Protein AF-A0A855NGD6-F1 (afdb_monomer)

Structure (mmCIF, N/CA/C/O backbone):
data_AF-A0A855NGD6-F1
#
_entry.id   AF-A0A855NGD6-F1
#
loop_
_atom_site.group_PDB
_atom_site.id
_atom_site.type_symbol
_atom_site.label_atom_id
_atom_site.label_alt_id
_atom_site.label_comp_id
_atom_site.label_asym_id
_atom_site.label_entity_id
_atom_site.label_seq_id
_atom_site.pdbx_PDB_ins_code
_atom_site.Cartn_x
_atom_site.Cartn_y
_atom_site.Cartn_z
_atom_site.occupancy
_atom_site.B_iso_or_equiv
_atom_site.auth_seq_id
_atom_site.auth_comp_id
_atom_site.auth_asym_id
_atom_site.auth_atom_id
_atom_site.pdbx_PDB_model_num
ATOM 1 N N . MET A 1 1 ? 1.594 -0.378 -28.574 1.00 65.31 1 MET A N 1
ATOM 2 C CA . MET A 1 1 ? 1.831 1.051 -28.258 1.00 65.31 1 MET A CA 1
ATOM 3 C C . MET A 1 1 ? 3.035 1.125 -27.331 1.00 65.31 1 MET A C 1
ATOM 5 O O . MET A 1 1 ? 3.151 0.259 -26.475 1.00 65.31 1 MET A O 1
ATOM 9 N N . LYS A 1 2 ? 3.971 2.061 -27.532 1.00 70.50 2 LYS A N 1
ATOM 10 C CA . LYS A 1 2 ? 5.104 2.229 -26.606 1.00 70.50 2 LYS A CA 1
ATOM 11 C C . LYS A 1 2 ? 4.585 2.956 -25.366 1.00 70.50 2 LYS A C 1
ATOM 13 O O . LYS A 1 2 ? 4.046 4.047 -25.517 1.00 70.50 2 LYS A O 1
ATOM 18 N N . ILE A 1 3 ? 4.715 2.349 -24.191 1.00 81.19 3 ILE A N 1
ATOM 19 C CA . ILE A 1 3 ? 4.260 2.925 -22.924 1.00 81.19 3 ILE A CA 1
ATOM 20 C C . ILE A 1 3 ? 5.496 3.180 -22.062 1.00 81.19 3 ILE A C 1
ATOM 22 O O . ILE A 1 3 ? 6.385 2.335 -21.951 1.00 81.19 3 ILE A O 1
ATOM 26 N N . SER A 1 4 ? 5.579 4.366 -21.468 1.00 86.38 4 SER A N 1
ATOM 27 C CA . SER A 1 4 ? 6.628 4.654 -20.495 1.00 86.38 4 SER A CA 1
ATOM 28 C C . SER A 1 4 ? 6.219 4.102 -19.135 1.00 86.38 4 SER A C 1
ATOM 30 O O . SER A 1 4 ? 5.186 4.489 -18.589 1.00 86.38 4 SER A O 1
ATOM 32 N N . LEU A 1 5 ? 7.049 3.225 -18.576 1.00 89.75 5 LEU A N 1
ATOM 33 C CA . LEU A 1 5 ? 6.905 2.767 -17.202 1.00 89.75 5 LEU A CA 1
ATOM 34 C C . LEU A 1 5 ? 7.713 3.673 -16.273 1.00 89.75 5 LEU A C 1
ATOM 36 O O . LEU A 1 5 ? 8.898 3.938 -16.503 1.00 89.75 5 LEU A O 1
ATOM 40 N N . PHE A 1 6 ? 7.086 4.104 -15.187 1.00 90.00 6 PHE A N 1
ATOM 41 C CA . PHE A 1 6 ? 7.672 4.983 -14.188 1.00 90.00 6 PHE A CA 1
ATOM 42 C C . PHE A 1 6 ? 7.734 4.316 -12.820 1.00 90.00 6 PHE A C 1
ATOM 44 O O . PHE A 1 6 ? 6.995 3.381 -12.520 1.00 90.00 6 PHE A O 1
ATOM 51 N N . GLY A 1 7 ? 8.628 4.828 -11.981 1.00 90.56 7 GLY A N 1
ATOM 52 C CA . GLY A 1 7 ? 8.787 4.421 -10.595 1.00 90.56 7 GLY A CA 1
ATOM 53 C C . GLY A 1 7 ? 8.715 5.614 -9.655 1.00 90.56 7 GLY A C 1
ATOM 54 O O . GLY A 1 7 ? 9.157 6.710 -10.007 1.00 90.56 7 GLY A O 1
ATOM 55 N N . LYS A 1 8 ? 8.190 5.391 -8.453 1.00 89.12 8 LYS A N 1
ATOM 56 C CA . LYS A 1 8 ? 8.300 6.306 -7.314 1.00 89.12 8 LYS A CA 1
ATOM 57 C C . LYS A 1 8 ? 9.205 5.674 -6.262 1.00 89.12 8 LYS A C 1
ATOM 59 O O . LYS A 1 8 ? 9.002 4.522 -5.875 1.00 89.12 8 LYS A O 1
ATOM 64 N N . THR A 1 9 ? 10.171 6.448 -5.787 1.00 86.31 9 THR A N 1
ATOM 65 C CA . THR A 1 9 ? 10.879 6.193 -4.528 1.00 86.31 9 THR A CA 1
ATOM 66 C C . THR A 1 9 ? 10.391 7.197 -3.477 1.00 86.31 9 THR A C 1
ATOM 68 O O . THR A 1 9 ? 9.628 8.116 -3.790 1.00 86.31 9 THR A O 1
ATOM 71 N N . LYS A 1 10 ? 10.896 7.096 -2.245 1.00 79.12 10 LYS A N 1
ATOM 72 C CA . LYS A 1 10 ? 10.636 8.074 -1.181 1.00 79.12 10 LYS A CA 1
ATOM 73 C C . LYS A 1 10 ? 10.859 9.539 -1.597 1.00 79.12 10 LYS A C 1
ATOM 75 O O . LYS A 1 10 ? 10.159 10.419 -1.105 1.00 79.12 10 LYS A O 1
ATOM 80 N N . ASN A 1 11 ? 11.843 9.808 -2.462 1.00 75.94 11 ASN A N 1
ATOM 81 C CA . ASN A 1 11 ? 12.334 11.170 -2.712 1.00 75.94 11 ASN A CA 1
ATOM 82 C C . ASN A 1 11 ? 12.106 11.677 -4.142 1.00 75.94 11 ASN A C 1
ATOM 84 O O . ASN A 1 11 ? 12.237 12.876 -4.380 1.00 75.94 11 ASN A O 1
ATOM 88 N N . ASN A 1 12 ? 11.842 10.796 -5.107 1.00 82.88 12 ASN A N 1
ATOM 89 C CA . ASN A 1 12 ? 11.800 11.165 -6.520 1.00 82.88 12 ASN A CA 1
ATOM 90 C C . ASN A 1 12 ? 10.967 10.192 -7.361 1.00 82.88 12 ASN A C 1
ATOM 92 O O . ASN A 1 12 ? 10.659 9.067 -6.963 1.00 82.88 12 ASN A O 1
ATOM 96 N N . PHE A 1 13 ? 10.651 10.654 -8.567 1.00 87.00 13 PHE A N 1
ATOM 97 C CA . PHE A 1 13 ? 10.037 9.869 -9.626 1.00 87.00 13 PHE A CA 1
ATOM 98 C C . PHE A 1 13 ? 11.053 9.637 -10.736 1.00 87.00 13 PHE A C 1
ATOM 100 O O . PHE A 1 13 ? 11.716 10.575 -11.175 1.00 87.00 13 PHE A O 1
ATOM 107 N N . VAL A 1 14 ? 11.142 8.403 -11.218 1.00 88.62 14 VAL A N 1
ATOM 108 C CA . VAL A 1 14 ? 12.121 7.984 -12.227 1.00 88.62 14 VAL A CA 1
ATOM 109 C C . VAL A 1 14 ? 11.430 7.317 -13.403 1.00 88.62 14 VAL A C 1
ATOM 111 O O . VAL A 1 14 ? 10.353 6.731 -13.260 1.00 88.62 14 VAL A O 1
ATOM 114 N N . LYS A 1 15 ? 12.045 7.405 -14.581 1.00 89.75 15 LYS A N 1
ATOM 115 C CA . LYS A 1 15 ? 11.634 6.617 -15.745 1.00 89.75 15 LYS A CA 1
ATOM 116 C C . LYS A 1 15 ? 12.373 5.278 -15.720 1.00 89.75 15 LYS A C 1
ATOM 118 O O . LYS A 1 15 ? 13.598 5.259 -15.619 1.00 89.75 15 LYS A O 1
ATOM 123 N N . ILE A 1 16 ? 11.627 4.175 -15.777 1.00 89.75 16 ILE A N 1
ATOM 124 C CA . ILE A 1 16 ? 12.173 2.815 -15.672 1.00 89.75 16 ILE A CA 1
ATOM 125 C C . ILE A 1 16 ? 12.512 2.274 -17.054 1.00 89.75 16 ILE A C 1
ATOM 127 O O . ILE A 1 16 ? 13.657 1.922 -17.319 1.00 89.75 16 ILE A O 1
ATOM 131 N N . LEU A 1 17 ? 11.508 2.195 -17.925 1.00 88.69 17 LEU A N 1
ATOM 132 C CA . LEU A 1 17 ? 11.636 1.637 -19.265 1.00 88.69 17 LEU A CA 1
ATOM 133 C C . LEU A 1 17 ? 10.567 2.205 -20.193 1.00 88.69 17 LEU A C 1
ATOM 135 O O . LEU A 1 17 ? 9.674 2.942 -19.775 1.00 88.69 17 LEU A O 1
ATOM 139 N N . ASP A 1 18 ? 10.708 1.875 -21.467 1.00 85.56 18 ASP A N 1
ATOM 140 C CA . ASP A 1 18 ? 10.010 2.512 -22.570 1.00 85.56 18 ASP A CA 1
ATOM 141 C C . ASP A 1 18 ? 9.640 1.433 -23.596 1.00 85.56 18 ASP A C 1
ATOM 143 O O . ASP A 1 18 ? 10.265 1.312 -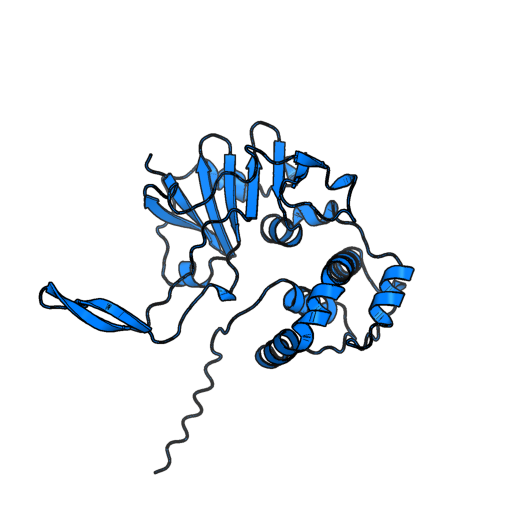24.649 1.00 85.56 18 A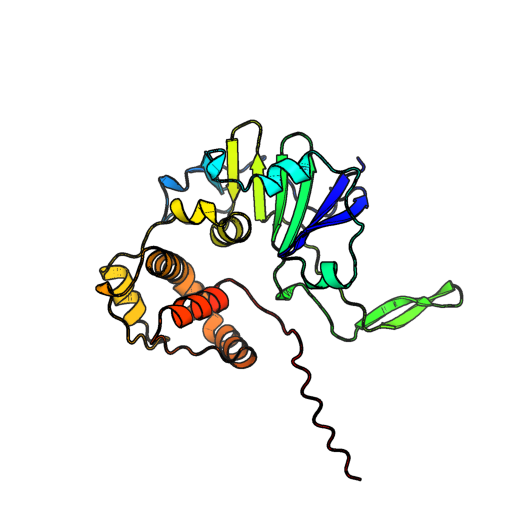SP A O 1
ATOM 147 N N . GLU A 1 19 ? 8.660 0.596 -23.266 1.00 82.56 19 GLU A N 1
ATOM 148 C CA . GLU A 1 19 ? 8.308 -0.600 -24.041 1.00 82.56 19 GLU A CA 1
ATOM 149 C C . GLU A 1 19 ? 6.801 -0.862 -23.994 1.00 82.56 19 GLU A C 1
ATOM 151 O O . GLU A 1 19 ? 6.053 -0.202 -23.273 1.00 82.56 19 GLU A O 1
ATOM 156 N N . ASN A 1 20 ? 6.321 -1.804 -24.802 1.00 82.12 20 ASN A N 1
ATOM 157 C CA . ASN A 1 20 ? 4.946 -2.252 -24.653 1.00 82.12 20 ASN A CA 1
ATOM 158 C C . ASN A 1 20 ? 4.853 -3.224 -23.468 1.00 82.12 20 ASN A C 1
ATOM 160 O O . ASN A 1 20 ? 5.343 -4.345 -23.555 1.00 82.12 20 ASN A O 1
ATOM 164 N N . ILE A 1 21 ? 4.219 -2.794 -22.377 1.00 82.38 21 ILE A N 1
ATOM 165 C CA . ILE A 1 21 ? 4.028 -3.609 -21.167 1.00 82.38 21 ILE A CA 1
ATOM 166 C C . ILE A 1 21 ? 2.628 -4.225 -21.062 1.00 82.38 21 ILE A C 1
ATOM 168 O O . ILE A 1 21 ? 2.358 -4.927 -20.090 1.00 82.38 21 ILE A O 1
ATOM 172 N N . SER A 1 22 ? 1.743 -3.993 -22.039 1.00 76.62 22 SER A N 1
ATOM 173 C CA . SER A 1 22 ? 0.342 -4.440 -21.975 1.00 76.62 22 SER A CA 1
ATOM 174 C C . SER A 1 22 ? 0.196 -5.960 -21.868 1.00 76.62 22 SER A C 1
ATOM 176 O O . SER A 1 22 ? -0.770 -6.449 -21.301 1.00 76.62 22 SER A O 1
ATOM 178 N N . GLU A 1 23 ? 1.161 -6.720 -22.394 1.00 80.00 23 GLU A N 1
ATOM 179 C CA . GLU A 1 23 ? 1.176 -8.189 -22.314 1.00 80.00 23 GLU A CA 1
ATOM 180 C C . GLU A 1 23 ? 1.600 -8.712 -20.933 1.00 80.00 23 GLU A C 1
ATOM 182 O O . GLU A 1 23 ? 1.337 -9.865 -20.595 1.00 80.00 23 GLU A O 1
ATOM 187 N N . PHE A 1 24 ? 2.249 -7.872 -20.123 1.00 82.44 24 PHE A N 1
ATOM 188 C CA . PHE A 1 24 ? 2.825 -8.257 -18.835 1.00 82.44 24 PHE A CA 1
ATOM 189 C C . PHE A 1 24 ? 2.105 -7.627 -17.640 1.00 82.44 24 PHE A C 1
ATOM 191 O O . PHE A 1 24 ? 2.423 -7.976 -16.503 1.00 82.44 24 PHE A O 1
ATOM 198 N N . TRP A 1 25 ? 1.161 -6.713 -17.880 1.00 87.62 25 TRP A N 1
ATOM 199 C CA . TRP A 1 25 ? 0.447 -5.981 -16.841 1.00 87.62 25 TRP A CA 1
ATOM 200 C C . TRP A 1 25 ? -1.062 -5.936 -17.109 1.00 87.62 25 TRP A C 1
ATOM 202 O O . TRP A 1 25 ? -1.536 -5.274 -18.028 1.00 87.62 25 TRP A O 1
ATOM 212 N N . ASN A 1 26 ? -1.825 -6.586 -16.232 1.00 81.62 26 ASN A N 1
ATOM 213 C CA . ASN A 1 26 ? -3.272 -6.699 -16.304 1.00 81.62 26 ASN A CA 1
ATOM 214 C C . ASN A 1 26 ? -3.961 -5.360 -16.000 1.00 81.62 26 ASN A C 1
ATOM 216 O O . ASN A 1 26 ? -3.898 -4.861 -14.873 1.00 81.62 26 ASN A O 1
ATOM 220 N N . GLN A 1 27 ? -4.652 -4.819 -17.001 1.00 77.06 27 GLN A N 1
ATOM 221 C CA . GLN A 1 27 ? -5.428 -3.574 -16.941 1.00 77.06 27 GLN A CA 1
ATOM 222 C C . GLN A 1 27 ? -6.890 -3.791 -16.523 1.00 77.06 27 GLN A C 1
ATOM 224 O O . GLN A 1 27 ? -7.583 -2.839 -16.174 1.00 77.06 27 GLN A O 1
ATOM 229 N N . ASN A 1 28 ? -7.359 -5.040 -16.504 1.00 67.56 28 ASN A N 1
ATOM 230 C CA . ASN A 1 28 ? -8.783 -5.373 -16.561 1.00 67.56 28 ASN A CA 1
ATOM 231 C C . ASN A 1 28 ? -9.492 -5.373 -15.201 1.00 67.56 28 ASN A C 1
ATOM 233 O O . ASN A 1 28 ? -10.527 -6.017 -15.063 1.00 67.56 28 ASN A O 1
ATOM 237 N N . ILE A 1 29 ? -8.969 -4.673 -14.190 1.00 64.31 29 ILE A N 1
ATOM 238 C CA . ILE A 1 29 ? -9.643 -4.616 -12.881 1.00 64.31 29 ILE A CA 1
ATOM 239 C C . ILE A 1 29 ? -11.002 -3.917 -12.990 1.00 64.31 29 ILE A C 1
ATOM 241 O O . ILE A 1 29 ? -11.910 -4.258 -12.249 1.00 64.31 29 ILE A O 1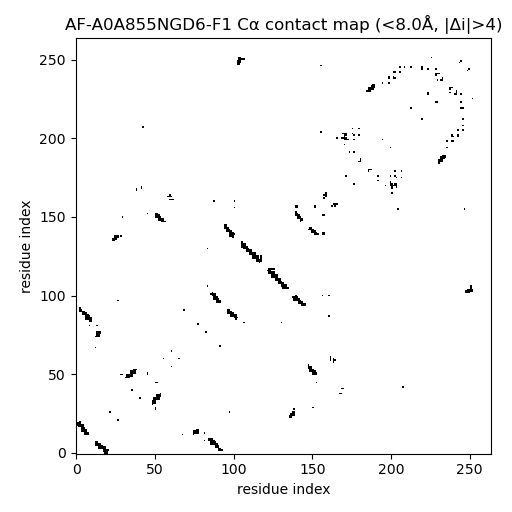
ATOM 245 N N . ILE A 1 30 ? -11.165 -2.969 -13.920 1.00 64.00 30 ILE A N 1
ATOM 246 C CA . ILE A 1 30 ? -12.389 -2.156 -14.020 1.00 64.00 30 ILE A CA 1
ATOM 247 C C . ILE A 1 30 ? -13.342 -2.657 -15.102 1.00 64.00 30 ILE A C 1
ATOM 249 O O . ILE A 1 30 ? -14.549 -2.540 -14.939 1.00 64.00 30 ILE A O 1
ATOM 253 N N . GLU A 1 31 ? -12.844 -3.236 -16.199 1.00 64.12 31 GLU A N 1
ATOM 254 C CA . GLU A 1 31 ? -13.666 -3.440 -17.405 1.00 64.12 31 GLU A CA 1
ATOM 255 C C . GLU A 1 31 ? -14.869 -4.382 -17.209 1.00 64.12 31 GLU A C 1
ATOM 257 O O . GLU A 1 31 ? -15.755 -4.423 -18.064 1.00 64.12 31 GLU A O 1
ATOM 262 N N . LYS A 1 32 ? -14.923 -5.136 -16.101 1.00 62.09 32 LYS A N 1
ATOM 263 C CA . LYS A 1 32 ? -16.029 -6.053 -15.773 1.00 62.09 32 LYS A CA 1
ATOM 264 C C . LYS A 1 32 ? -16.414 -6.097 -14.293 1.00 62.09 32 LYS A C 1
ATOM 266 O O . LYS A 1 32 ? -17.285 -6.888 -13.941 1.00 62.09 32 LYS A O 1
ATOM 271 N N . ALA A 1 33 ? -15.787 -5.288 -13.441 1.00 80.31 33 ALA A N 1
ATOM 272 C CA . ALA A 1 33 ? -16.029 -5.358 -12.006 1.00 80.31 33 ALA A CA 1
ATOM 273 C C . ALA A 1 33 ? -17.214 -4.482 -11.589 1.00 80.31 33 ALA A C 1
ATOM 275 O O . ALA A 1 33 ? -17.400 -3.368 -12.082 1.00 80.31 33 ALA A O 1
ATOM 276 N N . LYS A 1 34 ? -18.005 -4.972 -10.639 1.00 89.56 34 LYS A N 1
ATOM 277 C CA . LYS A 1 34 ? -19.040 -4.189 -9.967 1.00 89.56 34 LYS A CA 1
ATOM 278 C C . LYS A 1 34 ? -18.382 -3.236 -8.966 1.00 89.56 34 LYS A C 1
ATOM 280 O O . LYS A 1 34 ? -17.628 -3.654 -8.089 1.00 89.56 34 LYS A O 1
ATOM 285 N N . GLU A 1 35 ? -18.696 -1.950 -9.095 1.00 94.12 35 GLU A N 1
ATOM 286 C CA . GLU A 1 35 ? -18.208 -0.906 -8.194 1.00 94.12 35 GLU A CA 1
ATOM 287 C C . GLU A 1 35 ? -18.922 -0.960 -6.835 1.00 94.12 35 GLU A C 1
ATOM 289 O O . GLU A 1 35 ? -20.154 -0.975 -6.762 1.00 94.12 35 GLU A O 1
ATOM 294 N N . ILE A 1 36 ? -18.140 -0.937 -5.757 1.00 95.06 36 ILE A N 1
ATOM 295 C CA . ILE A 1 36 ? -18.610 -0.831 -4.375 1.00 95.06 36 ILE A CA 1
ATOM 296 C C . ILE A 1 36 ? -18.070 0.468 -3.783 1.00 95.06 36 ILE A C 1
ATOM 298 O O . ILE A 1 36 ? -16.859 0.622 -3.621 1.00 95.06 36 ILE A O 1
ATOM 302 N N . ASP A 1 37 ? -18.954 1.406 -3.436 1.00 95.12 37 ASP A N 1
ATOM 303 C CA . ASP A 1 37 ? -18.549 2.637 -2.748 1.00 95.12 37 ASP A CA 1
ATOM 304 C C . ASP A 1 37 ? -17.951 2.283 -1.384 1.00 95.12 37 ASP A C 1
ATOM 306 O O . ASP A 1 37 ? -18.655 1.845 -0.466 1.00 95.12 37 ASP A O 1
ATOM 310 N N . PHE A 1 38 ? -16.641 2.481 -1.254 1.00 94.44 38 PHE A N 1
ATOM 311 C CA . PHE A 1 38 ? -15.907 2.143 -0.044 1.00 94.44 38 PHE A CA 1
ATOM 312 C C . PHE A 1 38 ? -16.395 2.942 1.167 1.00 94.44 38 PHE A C 1
ATOM 314 O O . PHE A 1 38 ? -16.477 2.408 2.272 1.00 94.44 38 PHE A O 1
ATOM 321 N N . THR A 1 39 ? -16.761 4.209 0.964 1.00 91.38 39 THR A N 1
ATOM 322 C CA . THR A 1 39 ? -17.132 5.130 2.047 1.00 91.38 39 THR A CA 1
ATOM 323 C C . THR A 1 39 ? -18.437 4.735 2.734 1.00 91.38 39 THR A C 1
ATOM 325 O O . THR A 1 39 ? -18.626 5.038 3.911 1.00 91.38 39 THR A O 1
ATOM 328 N N . GLN A 1 40 ? -19.304 4.007 2.027 1.00 91.25 40 GLN A N 1
ATOM 329 C CA . GLN A 1 40 ? -20.558 3.465 2.555 1.00 91.25 40 GLN A CA 1
ATOM 330 C C . GLN A 1 40 ? -20.428 2.005 3.024 1.00 91.25 40 GLN A C 1
ATOM 332 O O . GLN A 1 40 ? -21.317 1.498 3.703 1.00 91.25 40 GLN A O 1
ATOM 337 N N . ASN A 1 41 ? -19.327 1.322 2.688 1.00 90.25 41 ASN A N 1
ATOM 338 C CA . ASN A 1 41 ? -19.167 -0.129 2.839 1.00 90.25 41 ASN A CA 1
ATOM 339 C C . ASN A 1 41 ? -17.842 -0.513 3.527 1.00 90.25 41 ASN A C 1
ATOM 341 O O . ASN A 1 41 ? -17.174 -1.466 3.135 1.00 90.25 41 ASN A O 1
ATOM 345 N N . LEU A 1 42 ? -17.467 0.202 4.592 1.00 83.50 42 LEU A N 1
ATOM 346 C CA . LEU A 1 42 ? -16.146 0.103 5.244 1.00 83.50 42 LEU A CA 1
ATOM 347 C C . LEU A 1 42 ? -15.783 -1.289 5.805 1.00 83.50 42 LEU A C 1
ATOM 349 O O . LEU A 1 42 ? -14.606 -1.567 6.005 1.00 83.50 42 LEU A O 1
ATOM 353 N N . ASN A 1 43 ? -16.773 -2.153 6.057 1.00 81.19 43 ASN A N 1
ATOM 354 C CA . ASN A 1 43 ? -16.584 -3.523 6.569 1.00 81.19 43 ASN A CA 1
ATOM 355 C C . ASN A 1 43 ? -16.881 -4.607 5.525 1.00 81.19 43 ASN A C 1
ATOM 357 O O . ASN A 1 43 ? -16.928 -5.797 5.851 1.00 81.19 43 ASN A O 1
ATOM 361 N N . TYR A 1 44 ? -17.159 -4.204 4.290 1.00 86.62 44 TYR A N 1
ATOM 362 C CA . TYR A 1 44 ? -17.516 -5.128 3.232 1.00 86.62 44 TYR A CA 1
ATOM 363 C C . TYR A 1 44 ? -16.290 -5.920 2.773 1.00 86.62 44 TYR A C 1
ATOM 365 O O . TYR A 1 44 ? -15.167 -5.414 2.764 1.00 86.62 44 TYR A O 1
ATOM 373 N N . LYS A 1 45 ? -16.497 -7.181 2.396 1.00 85.62 45 LYS A N 1
ATOM 374 C CA . LYS A 1 45 ? -15.469 -8.012 1.768 1.00 85.62 45 LYS A CA 1
ATOM 375 C C . LYS A 1 45 ? -15.851 -8.161 0.307 1.00 85.62 45 LYS A C 1
ATOM 377 O O . LYS A 1 45 ? -16.943 -8.638 0.036 1.00 85.62 45 LYS A O 1
ATOM 382 N N . LEU A 1 46 ? -14.969 -7.719 -0.587 1.00 86.31 46 LEU A N 1
ATOM 383 C CA . LEU A 1 46 ? -15.184 -7.844 -2.027 1.00 86.31 46 LEU A CA 1
ATOM 384 C C . LEU A 1 46 ? -15.324 -9.315 -2.423 1.00 86.31 46 LEU A C 1
ATOM 386 O O . LEU A 1 46 ? -14.535 -10.152 -1.973 1.00 86.31 46 LEU A O 1
ATOM 390 N N . GLU A 1 47 ? -16.292 -9.589 -3.288 1.00 87.50 47 GLU A N 1
ATOM 391 C CA . GLU A 1 47 ? -16.385 -10.835 -4.048 1.00 87.50 47 GLU A CA 1
ATOM 392 C C . GLU A 1 47 ? -15.451 -10.793 -5.281 1.00 87.50 47 GLU A C 1
ATOM 394 O O . GLU A 1 47 ? -14.879 -9.750 -5.601 1.00 87.50 47 GLU A O 1
ATOM 399 N N . GLU A 1 48 ? -15.276 -11.923 -5.981 1.00 80.31 48 GLU A N 1
ATOM 400 C CA . GLU A 1 48 ? -14.284 -12.074 -7.072 1.00 80.31 48 GLU A CA 1
ATOM 401 C C . GLU A 1 48 ? -14.412 -11.037 -8.208 1.00 80.31 48 GLU A C 1
ATOM 403 O O . GLU A 1 48 ? -13.400 -10.650 -8.791 1.00 80.31 48 GLU A O 1
ATOM 408 N N . ASP A 1 49 ? -15.626 -10.544 -8.474 1.00 86.00 49 ASP A N 1
ATOM 409 C CA . ASP A 1 49 ? -15.934 -9.589 -9.549 1.00 86.00 49 ASP A CA 1
ATOM 410 C C . ASP A 1 49 ? -16.251 -8.175 -9.025 1.00 86.00 49 ASP A C 1
ATOM 412 O O . ASP A 1 49 ? -16.948 -7.397 -9.681 1.00 86.00 49 ASP A O 1
ATOM 416 N N . GLU A 1 50 ? -15.793 -7.824 -7.823 1.00 90.75 50 GLU A N 1
ATOM 417 C CA . GLU A 1 50 ? -16.064 -6.523 -7.207 1.00 90.75 50 GLU A CA 1
ATOM 418 C C . GLU A 1 50 ? -14.790 -5.707 -6.984 1.00 90.75 50 GLU A C 1
ATOM 420 O O . GLU A 1 50 ? -13.703 -6.226 -6.730 1.00 90.75 50 GLU A O 1
ATOM 425 N N . VAL A 1 51 ? -14.938 -4.384 -7.042 1.00 92.75 51 VAL A N 1
ATOM 426 C CA . VAL A 1 51 ? -13.853 -3.438 -6.781 1.00 92.75 51 VAL A CA 1
ATOM 427 C C . VAL A 1 51 ? -14.349 -2.307 -5.895 1.00 92.75 51 VAL A C 1
ATOM 429 O O . VAL A 1 51 ? -15.465 -1.814 -6.064 1.00 92.75 51 VAL A O 1
ATOM 432 N N . PHE A 1 52 ? -13.519 -1.864 -4.951 1.00 94.81 52 PHE A N 1
ATOM 433 C CA . PHE A 1 52 ? -13.832 -0.656 -4.203 1.00 94.81 52 PHE A CA 1
ATOM 434 C C . PHE A 1 52 ? -13.573 0.581 -5.047 1.00 94.81 52 PHE A C 1
ATOM 436 O O . PHE A 1 52 ? -12.560 0.662 -5.743 1.00 94.81 52 PHE A O 1
ATOM 443 N N . VAL A 1 53 ? -14.458 1.565 -4.915 1.00 95.62 53 VAL A N 1
ATOM 444 C CA . VAL A 1 53 ? -14.318 2.889 -5.516 1.00 95.62 53 VAL A CA 1
ATOM 445 C C . VAL A 1 53 ? -14.434 3.975 -4.451 1.00 95.62 53 VAL A C 1
ATOM 447 O O . VAL A 1 53 ? -15.212 3.861 -3.500 1.00 95.62 53 VAL A O 1
ATOM 450 N N . ILE A 1 54 ? -13.643 5.034 -4.614 1.00 96.25 54 ILE A N 1
ATOM 451 C CA . ILE A 1 54 ? -13.820 6.313 -3.922 1.00 96.25 54 ILE A CA 1
ATOM 452 C C . ILE A 1 54 ? -13.862 7.410 -4.986 1.00 96.25 54 ILE A C 1
ATOM 454 O O . ILE A 1 54 ? -12.970 7.489 -5.834 1.00 96.25 54 ILE A O 1
ATOM 458 N N . GLU A 1 55 ? -14.876 8.270 -4.918 1.00 95.75 55 GLU A N 1
ATOM 459 C CA . GLU A 1 55 ? -14.860 9.560 -5.608 1.00 95.75 55 GLU A CA 1
ATOM 460 C C . GLU A 1 55 ? -13.956 10.514 -4.823 1.00 95.75 55 GLU A C 1
ATOM 462 O O . GLU A 1 55 ? -14.245 10.877 -3.676 1.00 95.75 55 GLU A O 1
ATOM 467 N N . TYR A 1 56 ? -12.810 10.854 -5.407 1.00 93.44 56 TYR A N 1
ATOM 468 C CA . TYR A 1 56 ? -11.771 11.620 -4.730 1.00 93.44 56 TYR A CA 1
ATOM 469 C C . TYR A 1 56 ? -11.869 13.112 -5.061 1.00 93.44 56 TYR A C 1
ATOM 471 O O . TYR A 1 56 ? -12.452 13.526 -6.064 1.00 93.44 56 TYR A O 1
ATOM 479 N N . LYS A 1 57 ? -11.275 13.936 -4.201 1.00 90.88 57 LYS A N 1
ATOM 480 C CA . LYS A 1 57 ? -11.094 15.376 -4.406 1.00 90.88 57 LYS A CA 1
ATOM 481 C C . LYS A 1 57 ? -9.630 15.680 -4.702 1.00 90.88 57 LYS A C 1
ATOM 483 O O . LYS A 1 57 ? -8.748 14.909 -4.340 1.00 90.88 57 LYS A O 1
ATOM 488 N N . ASP A 1 58 ? -9.347 16.827 -5.310 1.00 83.44 58 ASP A N 1
ATOM 489 C CA . ASP A 1 58 ? -7.975 17.194 -5.692 1.00 83.44 58 ASP A CA 1
ATOM 490 C C . ASP A 1 58 ? -6.977 17.162 -4.516 1.00 83.44 58 ASP A C 1
ATOM 492 O O . ASP A 1 58 ? -5.805 16.856 -4.714 1.00 83.44 58 ASP A O 1
A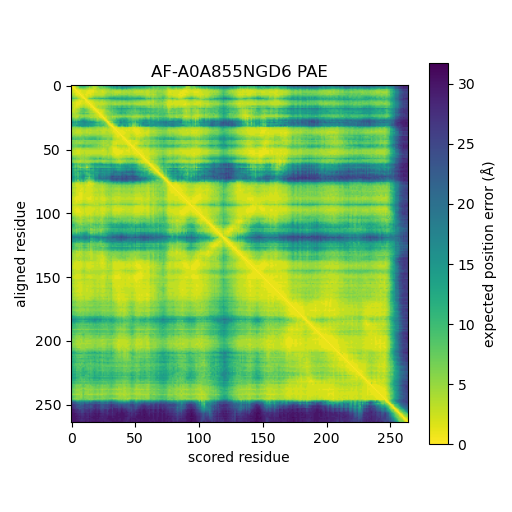TOM 496 N N . ASP A 1 59 ? -7.422 17.426 -3.280 1.00 85.94 59 ASP A N 1
ATOM 497 C CA . ASP A 1 59 ? -6.585 17.361 -2.073 1.00 85.94 59 ASP A CA 1
ATOM 498 C C . ASP A 1 59 ? -6.235 15.928 -1.624 1.00 85.94 59 ASP A C 1
ATOM 500 O O . ASP A 1 59 ? -5.329 15.736 -0.806 1.00 85.94 59 ASP A O 1
ATOM 504 N N . ASP A 1 60 ? -6.906 14.908 -2.163 1.00 89.25 60 ASP A N 1
ATOM 505 C CA . ASP A 1 60 ? -6.621 13.497 -1.881 1.00 89.25 60 ASP A CA 1
ATOM 506 C C . ASP A 1 60 ? -5.388 12.971 -2.607 1.00 89.25 60 ASP A C 1
ATOM 508 O O . ASP A 1 60 ? -4.702 12.070 -2.112 1.00 89.25 60 ASP A O 1
ATOM 512 N N . ILE A 1 61 ? -5.079 13.544 -3.767 1.00 86.50 61 ILE A N 1
ATOM 513 C CA . ILE A 1 61 ? -3.943 13.144 -4.587 1.00 86.50 61 ILE A CA 1
ATOM 514 C C . ILE A 1 61 ? -2.836 14.179 -4.407 1.00 86.50 61 ILE A C 1
ATOM 516 O O . ILE A 1 61 ? -3.015 15.365 -4.665 1.00 86.50 61 ILE A O 1
ATOM 520 N N . ASP A 1 62 ? -1.648 13.739 -3.983 1.00 78.56 62 ASP A N 1
ATOM 521 C CA . ASP A 1 62 ? -0.495 14.638 -3.893 1.00 78.56 62 ASP A CA 1
ATOM 522 C C . ASP A 1 62 ? -0.219 15.267 -5.271 1.00 78.56 62 ASP A C 1
ATOM 524 O O . ASP A 1 62 ? 0.063 14.570 -6.250 1.00 78.56 62 ASP A O 1
ATOM 528 N N . ASN A 1 63 ? -0.259 16.600 -5.338 1.00 64.44 63 ASN A N 1
ATOM 529 C CA . ASN A 1 63 ? 0.019 17.392 -6.536 1.00 64.44 63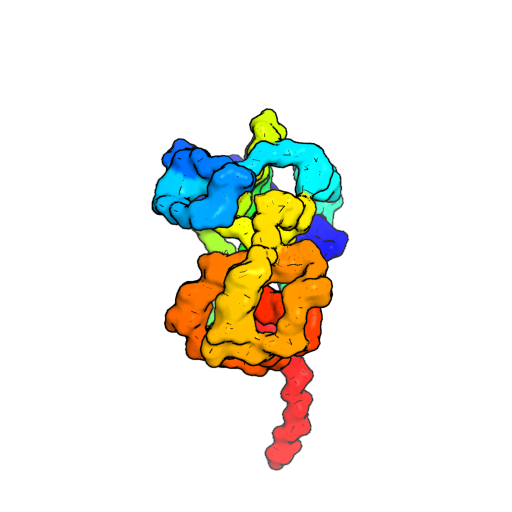 ASN A CA 1
ATOM 530 C C . ASN A 1 63 ? 1.331 17.002 -7.236 1.00 64.44 63 ASN A C 1
ATOM 532 O O . ASN A 1 63 ? 1.457 17.175 -8.451 1.00 64.44 63 ASN A O 1
ATOM 536 N N . ASN A 1 64 ? 2.312 16.467 -6.503 1.00 68.12 64 ASN A N 1
ATOM 537 C CA . ASN A 1 64 ? 3.554 15.968 -7.086 1.00 68.12 64 ASN A CA 1
ATOM 538 C C . ASN A 1 64 ? 3.336 14.760 -8.010 1.00 68.12 64 ASN A C 1
ATOM 540 O O . ASN A 1 64 ? 4.019 14.658 -9.030 1.00 68.12 64 ASN A O 1
ATOM 544 N N . PHE A 1 65 ? 2.378 13.877 -7.711 1.00 70.31 65 PHE A N 1
ATOM 545 C CA . PHE A 1 65 ? 2.001 12.756 -8.584 1.00 70.31 65 PHE A CA 1
ATOM 546 C C . PHE A 1 65 ? 1.342 13.251 -9.878 1.00 70.31 65 PHE A C 1
ATOM 548 O O . PHE A 1 65 ? 1.696 12.808 -10.970 1.00 70.31 65 PHE A O 1
ATOM 555 N N . ILE A 1 66 ? 0.437 14.227 -9.775 1.00 62.88 66 ILE A N 1
ATOM 556 C CA . ILE A 1 66 ? -0.265 14.789 -10.939 1.00 62.88 66 ILE A CA 1
ATOM 557 C C . ILE A 1 66 ? 0.727 15.519 -11.855 1.00 62.88 66 ILE A C 1
ATOM 559 O O . ILE A 1 66 ? 0.790 15.253 -13.056 1.00 62.88 66 ILE A O 1
ATOM 563 N N . LYS A 1 67 ? 1.583 16.379 -11.292 1.00 62.78 67 LYS A N 1
ATOM 564 C CA . LYS A 1 67 ? 2.597 17.130 -12.055 1.00 62.78 67 LYS A CA 1
ATOM 565 C C . LYS A 1 67 ? 3.672 16.252 -12.681 1.00 62.78 67 LYS A C 1
ATOM 567 O O . LYS A 1 67 ? 4.256 16.631 -13.693 1.00 62.78 67 LYS A O 1
ATOM 572 N N . THR A 1 68 ? 3.980 15.107 -12.075 1.00 60.84 68 THR A N 1
ATOM 573 C CA . THR A 1 68 ? 4.945 14.188 -12.676 1.00 60.84 68 THR A CA 1
ATOM 574 C C . THR A 1 68 ? 4.348 13.537 -13.908 1.00 60.84 68 THR A C 1
ATOM 576 O O . THR A 1 68 ? 5.013 13.538 -14.942 1.00 60.84 68 THR A O 1
ATOM 579 N N . THR A 1 69 ? 3.110 13.044 -13.848 1.00 59.31 69 THR A N 1
ATOM 580 C CA . THR A 1 69 ? 2.442 12.360 -14.975 1.00 59.31 69 THR A CA 1
ATOM 581 C C . THR A 1 69 ? 2.374 13.204 -16.252 1.00 59.31 69 THR A C 1
ATOM 583 O O . THR A 1 69 ? 2.620 12.693 -17.336 1.00 59.31 69 THR A O 1
ATOM 586 N N . THR A 1 70 ? 2.241 14.526 -16.126 1.00 56.25 70 THR A N 1
ATOM 587 C CA . THR A 1 70 ? 2.198 15.454 -17.267 1.00 56.25 70 THR A CA 1
ATOM 588 C C . THR A 1 70 ? 3.567 15.835 -17.854 1.00 56.25 70 THR A C 1
ATOM 590 O O . THR A 1 70 ? 3.631 16.245 -19.010 1.00 56.25 70 THR A O 1
ATOM 593 N N . ASN A 1 71 ? 4.674 15.663 -17.117 1.00 56.78 71 ASN A N 1
ATOM 594 C CA . ASN A 1 71 ? 6.038 16.017 -17.550 1.00 56.78 71 ASN A CA 1
ATOM 595 C C . ASN A 1 71 ? 6.936 14.769 -17.648 1.00 56.78 71 ASN A C 1
ATOM 597 O O . ASN A 1 71 ? 7.771 14.486 -16.783 1.00 56.78 71 ASN A O 1
ATOM 601 N N . THR A 1 72 ? 6.746 13.980 -18.707 1.00 57.59 72 THR A N 1
ATOM 602 C CA . THR A 1 72 ? 7.431 12.689 -18.916 1.00 57.59 72 THR A CA 1
ATOM 603 C C . THR A 1 72 ? 8.789 12.801 -19.621 1.00 57.59 72 THR A C 1
ATOM 605 O O . THR A 1 72 ? 9.608 11.886 -19.517 1.00 57.59 72 THR A O 1
ATOM 608 N N . THR A 1 73 ? 9.068 13.917 -20.300 1.00 53.38 73 THR A N 1
ATOM 609 C CA . THR A 1 73 ? 10.229 14.107 -21.193 1.00 53.38 73 THR A CA 1
ATOM 610 C C . THR A 1 73 ? 11.543 14.461 -20.493 1.00 53.38 73 THR A C 1
ATOM 612 O O . THR A 1 73 ? 12.596 14.331 -21.108 1.00 53.38 73 THR A O 1
ATOM 615 N N . SER A 1 74 ? 11.514 14.885 -19.227 1.00 55.72 74 SER A N 1
ATOM 616 C CA . SER A 1 74 ? 12.692 15.393 -18.501 1.00 55.72 74 SER A CA 1
ATOM 617 C C . SER A 1 74 ? 13.094 14.554 -17.284 1.00 55.72 74 SER A C 1
ATOM 619 O O . SER A 1 74 ? 13.817 15.049 -16.422 1.00 55.72 74 SER A O 1
ATOM 621 N N . ARG A 1 75 ? 12.576 13.327 -17.143 1.00 67.50 75 ARG A N 1
ATOM 622 C CA . ARG A 1 75 ? 12.864 12.507 -15.959 1.00 67.50 75 ARG A CA 1
ATOM 623 C C . ARG A 1 75 ? 14.186 11.771 -16.095 1.00 67.50 75 ARG A C 1
ATOM 625 O O . ARG A 1 75 ? 14.474 11.189 -17.142 1.00 67.50 75 ARG A O 1
ATOM 632 N N . ASP A 1 76 ? 14.922 11.729 -14.992 1.00 75.62 76 ASP A N 1
ATOM 633 C CA . ASP A 1 76 ? 16.132 10.932 -14.891 1.00 75.62 76 ASP A CA 1
ATOM 634 C C . ASP A 1 76 ? 15.818 9.452 -15.137 1.00 75.62 76 ASP A C 1
ATOM 636 O O . ASP A 1 76 ? 14.790 8.906 -14.706 1.00 75.62 76 ASP A O 1
ATOM 640 N N . THR A 1 77 ? 16.726 8.807 -15.865 1.00 83.50 77 THR A N 1
ATOM 641 C CA . THR A 1 77 ? 16.704 7.353 -16.018 1.00 83.50 77 THR A CA 1
ATOM 642 C C . THR A 1 77 ? 17.015 6.724 -14.667 1.00 83.50 77 THR A C 1
ATOM 644 O O . THR A 1 77 ? 17.885 7.198 -13.937 1.00 83.50 77 THR A O 1
ATOM 647 N N . ILE A 1 78 ? 16.298 5.656 -14.338 1.00 90.06 78 ILE A N 1
ATOM 648 C CA . ILE A 1 78 ? 16.462 4.934 -13.081 1.00 90.06 78 ILE A CA 1
ATOM 649 C C . ILE A 1 78 ? 17.926 4.532 -12.813 1.00 90.06 78 ILE A C 1
ATOM 651 O O . ILE A 1 78 ? 18.603 3.966 -13.673 1.00 90.06 78 ILE A O 1
ATOM 655 N N . THR A 1 79 ? 18.414 4.783 -11.594 1.00 89.50 79 THR A N 1
ATOM 656 C CA . THR A 1 79 ? 19.705 4.259 -11.117 1.00 89.50 79 THR A CA 1
ATOM 657 C C . THR A 1 79 ? 19.527 2.952 -10.338 1.00 89.50 79 THR A C 1
ATOM 659 O O . THR A 1 79 ? 18.431 2.620 -9.889 1.00 89.50 79 THR A O 1
ATOM 662 N N . GLU A 1 80 ? 20.611 2.210 -10.086 1.00 86.50 80 GLU A N 1
ATOM 663 C CA . GLU A 1 80 ? 20.551 1.009 -9.230 1.00 86.50 80 GLU A CA 1
ATOM 664 C C . GLU A 1 80 ? 20.065 1.335 -7.804 1.00 86.50 80 GLU A C 1
ATOM 666 O O . GLU A 1 80 ? 19.364 0.539 -7.174 1.00 86.50 80 GLU A O 1
ATOM 671 N N . LYS A 1 81 ? 20.417 2.521 -7.288 1.00 87.25 81 LYS A N 1
ATOM 672 C CA . LYS A 1 81 ? 19.950 2.988 -5.980 1.00 87.25 81 LYS A CA 1
ATOM 673 C C . LYS A 1 81 ? 18.444 3.229 -5.998 1.00 87.25 81 LYS A C 1
ATOM 675 O O . LYS A 1 81 ? 17.775 2.808 -5.060 1.00 87.25 81 LYS A O 1
ATOM 680 N N . ASP A 1 82 ? 17.922 3.875 -7.036 1.00 88.75 82 ASP A N 1
ATOM 681 C CA . ASP A 1 82 ? 16.481 4.099 -7.178 1.00 88.75 82 ASP A CA 1
ATOM 682 C C . ASP A 1 82 ? 15.741 2.765 -7.298 1.00 88.75 82 ASP A C 1
ATOM 684 O O . ASP A 1 82 ? 14.779 2.539 -6.574 1.00 88.75 82 ASP A O 1
ATOM 688 N N . PHE A 1 83 ? 16.254 1.840 -8.117 1.00 88.88 83 PHE A N 1
ATOM 689 C CA . PHE A 1 83 ? 15.677 0.508 -8.320 1.00 88.88 83 PHE A CA 1
ATOM 690 C C . PHE A 1 83 ? 15.511 -0.285 -7.019 1.00 88.88 83 PHE A C 1
ATOM 692 O O . PHE A 1 83 ? 14.477 -0.910 -6.799 1.00 88.88 83 PHE A O 1
ATOM 699 N N . LYS A 1 84 ? 16.500 -0.221 -6.119 1.00 87.06 84 LYS A N 1
ATOM 700 C CA . LYS A 1 84 ? 16.440 -0.868 -4.794 1.00 87.06 84 LYS A CA 1
ATOM 701 C C . LYS A 1 84 ? 15.452 -0.214 -3.827 1.00 87.06 84 LYS A C 1
ATOM 703 O O . LYS A 1 84 ? 15.083 -0.847 -2.846 1.00 87.06 84 LYS A O 1
ATOM 708 N N . ASN A 1 85 ? 15.067 1.036 -4.072 1.00 88.00 85 ASN A N 1
ATOM 709 C CA . ASN A 1 85 ? 14.189 1.824 -3.204 1.00 88.00 85 ASN A CA 1
ATOM 710 C C . ASN A 1 85 ? 12.849 2.161 -3.882 1.00 88.00 85 ASN A C 1
ATOM 712 O O . ASN A 1 85 ? 12.181 3.111 -3.472 1.00 88.00 85 ASN A O 1
ATOM 716 N N . LEU A 1 86 ? 12.470 1.425 -4.931 1.00 89.62 86 LEU A N 1
ATOM 717 C CA . LEU A 1 86 ? 11.162 1.569 -5.561 1.00 89.62 86 LEU A CA 1
ATOM 718 C C . LEU A 1 86 ? 10.065 1.170 -4.573 1.00 89.62 86 LEU A C 1
ATOM 720 O O . LEU A 1 86 ? 10.076 0.070 -4.027 1.00 89.62 86 LEU A O 1
ATOM 724 N N . GLU A 1 87 ? 9.099 2.061 -4.386 1.00 89.25 87 GLU A N 1
ATOM 725 C CA . GLU A 1 87 ? 7.911 1.832 -3.558 1.00 89.25 87 GLU A CA 1
ATOM 726 C C . GLU A 1 87 ? 6.692 1.514 -4.429 1.00 89.25 87 GLU A C 1
ATOM 728 O O . GLU A 1 87 ? 5.799 0.760 -4.039 1.00 89.25 87 GLU A O 1
ATOM 733 N N . VAL A 1 88 ? 6.655 2.092 -5.631 1.00 90.94 88 VAL A N 1
ATOM 734 C CA . VAL A 1 88 ? 5.548 1.979 -6.581 1.00 90.94 88 VAL A CA 1
ATOM 735 C C . VAL A 1 88 ? 6.109 2.018 -7.989 1.00 90.94 88 VAL A C 1
ATOM 737 O O . VAL A 1 88 ? 7.019 2.800 -8.275 1.00 90.94 88 VAL A O 1
ATOM 740 N N . ILE A 1 89 ? 5.524 1.226 -8.875 1.00 92.00 89 ILE A N 1
ATOM 741 C CA . ILE A 1 89 ? 5.660 1.407 -10.315 1.00 92.00 89 ILE A CA 1
ATOM 742 C C . ILE A 1 89 ? 4.295 1.730 -10.910 1.00 92.00 89 ILE A C 1
ATOM 744 O O . ILE A 1 89 ? 3.263 1.333 -10.368 1.00 92.00 89 ILE A O 1
ATOM 748 N N . PHE A 1 90 ? 4.285 2.503 -11.988 1.00 91.62 90 PHE A N 1
ATOM 749 C CA . PHE A 1 90 ? 3.052 2.938 -12.626 1.00 91.62 90 PHE A CA 1
ATOM 750 C C . PHE A 1 90 ? 3.281 3.342 -14.073 1.00 91.62 90 PHE A C 1
ATOM 752 O O . PHE A 1 90 ? 4.389 3.707 -14.474 1.00 91.62 90 PHE A O 1
ATOM 759 N N . TYR A 1 91 ? 2.207 3.330 -14.841 1.00 89.06 91 TYR A N 1
ATOM 760 C CA . TYR A 1 91 ? 2.155 3.920 -16.168 1.00 89.06 91 TYR A CA 1
ATOM 761 C C . TYR A 1 91 ? 0.785 4.553 -16.382 1.00 89.06 91 TYR A C 1
ATOM 763 O O . TYR A 1 91 ? -0.163 4.298 -15.639 1.00 89.06 91 TYR A O 1
ATOM 771 N N . GLU A 1 92 ? 0.709 5.389 -17.404 1.00 86.81 92 GLU A N 1
ATOM 772 C CA . GLU A 1 92 ? -0.481 6.143 -17.762 1.00 86.81 92 GLU A CA 1
ATOM 773 C C . GLU A 1 92 ? -0.853 5.833 -19.208 1.00 86.81 92 GLU A C 1
ATOM 775 O O . GLU A 1 92 ? 0.019 5.761 -20.082 1.00 86.81 92 GLU A O 1
ATOM 780 N N . ILE A 1 93 ? -2.145 5.627 -19.437 1.00 86.06 93 ILE A N 1
ATOM 781 C CA . ILE A 1 93 ? -2.756 5.560 -20.761 1.00 86.06 93 ILE A CA 1
ATOM 782 C C . ILE A 1 93 ? -3.920 6.540 -20.726 1.00 86.06 93 ILE A C 1
ATOM 784 O O . ILE A 1 93 ? -4.816 6.411 -19.893 1.00 86.06 93 ILE A O 1
ATOM 788 N N . ASP A 1 94 ? -3.880 7.528 -21.616 1.00 85.44 94 ASP A N 1
ATOM 789 C CA . ASP A 1 94 ? -4.832 8.636 -21.639 1.00 85.44 94 ASP A CA 1
ATOM 790 C C . ASP A 1 94 ? -4.939 9.314 -20.256 1.00 85.44 94 ASP A C 1
ATOM 792 O O . ASP A 1 94 ? -3.939 9.808 -19.741 1.00 85.44 94 ASP A O 1
ATOM 796 N N . GLU A 1 95 ? -6.124 9.335 -19.641 1.00 87.31 95 GLU A N 1
ATOM 797 C CA . GLU A 1 95 ? -6.379 9.939 -18.322 1.00 87.31 95 GLU A CA 1
ATOM 798 C C . GLU A 1 95 ? -6.454 8.901 -17.185 1.00 87.31 95 GLU A C 1
ATOM 800 O O . GLU A 1 95 ? -6.934 9.202 -16.088 1.00 87.31 95 GLU A O 1
ATOM 805 N N . VAL A 1 96 ? -5.975 7.677 -17.432 1.00 89.50 96 VAL A N 1
ATOM 806 C CA . VAL A 1 96 ? -6.015 6.566 -16.474 1.00 89.50 96 VAL A CA 1
ATOM 807 C C . VAL A 1 96 ? -4.600 6.140 -16.092 1.00 89.50 96 VAL A C 1
ATOM 809 O O . VAL A 1 96 ? -3.767 5.829 -16.947 1.00 89.50 96 VAL A O 1
ATOM 812 N N . ILE A 1 97 ? -4.325 6.094 -14.787 1.00 90.69 97 ILE A N 1
ATOM 813 C CA . ILE A 1 97 ? -3.044 5.630 -14.245 1.00 90.69 97 ILE A CA 1
ATOM 814 C C . ILE A 1 97 ? -3.227 4.303 -13.525 1.00 90.69 97 ILE A C 1
ATOM 816 O O . ILE A 1 97 ? -4.053 4.182 -12.622 1.00 90.69 97 ILE A O 1
ATOM 820 N N . TYR A 1 98 ? -2.385 3.338 -13.875 1.00 91.62 98 TYR A N 1
ATOM 821 C CA . TYR A 1 98 ? -2.354 2.007 -13.283 1.00 91.62 98 TYR A CA 1
ATOM 822 C C . TYR A 1 98 ? -1.136 1.894 -12.375 1.00 91.62 98 TYR A C 1
ATOM 824 O O . TYR A 1 98 ? -0.007 2.137 -12.809 1.00 91.62 98 TYR A O 1
ATOM 832 N N . PHE A 1 99 ? -1.352 1.515 -11.118 1.00 92.12 99 PHE A N 1
ATOM 833 C CA . PHE A 1 99 ? -0.290 1.402 -10.122 1.00 92.12 99 PHE A CA 1
ATOM 834 C C . PHE A 1 99 ? -0.113 -0.033 -9.666 1.00 92.12 99 PHE A C 1
ATOM 836 O O . PHE A 1 99 ? -1.080 -0.755 -9.428 1.00 92.12 99 PHE A O 1
ATOM 843 N N . GLN A 1 100 ? 1.140 -0.407 -9.452 1.00 91.31 100 GLN A N 1
ATOM 844 C CA . GLN A 1 100 ? 1.517 -1.613 -8.742 1.00 91.31 100 GLN A CA 1
ATOM 845 C C . GLN A 1 100 ? 2.439 -1.216 -7.597 1.00 91.31 100 GLN A C 1
ATOM 847 O O . GLN A 1 100 ? 3.486 -0.585 -7.787 1.00 91.31 100 GLN A O 1
ATOM 852 N N . ARG A 1 101 ? 2.038 -1.580 -6.382 1.00 90.88 101 ARG A N 1
ATOM 853 C CA . ARG A 1 101 ? 2.855 -1.378 -5.195 1.00 90.88 101 ARG A CA 1
ATOM 854 C C . ARG A 1 101 ? 4.004 -2.376 -5.219 1.00 90.88 101 ARG A C 1
ATOM 856 O O . ARG A 1 101 ? 3.798 -3.580 -5.393 1.00 90.88 101 ARG A O 1
ATOM 863 N N . ILE A 1 102 ? 5.206 -1.875 -4.968 1.00 89.56 102 ILE A N 1
ATOM 864 C CA . ILE A 1 102 ? 6.385 -2.707 -4.793 1.00 89.56 102 ILE A CA 1
ATOM 865 C C . ILE A 1 102 ? 6.513 -3.069 -3.322 1.00 89.56 102 ILE A C 1
ATOM 867 O O . ILE A 1 102 ? 6.716 -2.225 -2.450 1.00 89.56 102 ILE A O 1
ATOM 871 N N . PHE A 1 103 ? 6.369 -4.360 -3.049 1.00 83.62 103 PHE A N 1
ATOM 872 C CA . PHE A 1 103 ? 6.634 -4.907 -1.732 1.00 83.62 103 PHE A CA 1
ATOM 873 C C . PHE A 1 103 ? 8.133 -5.173 -1.602 1.00 83.62 103 PHE A C 1
ATOM 875 O O . PHE A 1 103 ? 8.750 -5.628 -2.569 1.00 83.62 103 PHE A O 1
ATOM 882 N N . PRO A 1 104 ? 8.740 -4.973 -0.424 1.00 76.38 104 PRO A N 1
ATOM 883 C CA . PRO A 1 104 ? 10.154 -5.290 -0.240 1.00 76.38 104 PRO A CA 1
ATOM 884 C C . PRO A 1 104 ? 10.449 -6.778 -0.497 1.00 76.38 104 PRO A C 1
ATOM 886 O O . PRO A 1 104 ? 11.544 -7.112 -0.937 1.00 76.38 104 PRO A O 1
ATOM 889 N N . SER A 1 105 ? 9.452 -7.659 -0.321 1.00 73.88 105 SER A N 1
ATOM 890 C CA . SER A 1 105 ? 9.484 -9.066 -0.754 1.00 73.88 105 SER A CA 1
ATOM 891 C C . SER A 1 105 ? 9.859 -9.292 -2.212 1.00 73.88 105 SER A C 1
ATOM 893 O O . SER A 1 105 ? 10.390 -10.347 -2.560 1.00 73.88 105 SER A O 1
ATOM 895 N N . PHE A 1 106 ? 9.558 -8.331 -3.079 1.00 80.38 106 PHE A N 1
ATOM 896 C CA . PHE A 1 106 ? 9.750 -8.463 -4.518 1.00 80.38 106 PHE A CA 1
ATOM 897 C C . PHE A 1 106 ? 11.171 -8.118 -4.936 1.00 80.38 106 PHE A C 1
ATOM 899 O O . PHE A 1 106 ? 11.572 -8.471 -6.048 1.00 80.38 106 PHE A O 1
ATOM 906 N N . LEU A 1 107 ? 11.936 -7.460 -4.060 1.00 84.38 107 LEU A N 1
ATOM 907 C CA . LEU A 1 107 ? 13.333 -7.158 -4.300 1.00 84.38 107 LEU A CA 1
ATOM 908 C C . LEU A 1 107 ? 14.196 -8.360 -3.926 1.00 84.38 107 LEU A C 1
ATOM 910 O O . LEU A 1 107 ? 14.358 -8.736 -2.766 1.00 84.38 107 LEU A O 1
ATOM 914 N N . ILE A 1 108 ? 14.806 -8.946 -4.941 1.00 81.44 108 ILE A N 1
ATOM 915 C CA . ILE A 1 108 ? 15.636 -10.128 -4.820 1.00 81.44 108 ILE A CA 1
ATOM 916 C C . ILE A 1 108 ? 17.097 -9.716 -5.003 1.00 81.44 108 ILE A C 1
ATOM 918 O O . ILE A 1 108 ? 17.490 -9.206 -6.052 1.00 81.44 108 ILE A O 1
ATOM 922 N N . THR A 1 109 ? 17.916 -9.990 -3.986 1.00 79.44 109 THR A N 1
ATOM 923 C CA . THR A 1 109 ? 19.357 -9.663 -3.961 1.00 79.44 109 THR A CA 1
ATOM 924 C C . THR A 1 109 ? 20.260 -10.888 -3.772 1.00 79.44 109 THR A C 1
ATOM 926 O O . THR A 1 109 ? 21.472 -10.754 -3.615 1.00 79.44 109 THR A O 1
ATOM 929 N N . SER A 1 110 ? 19.685 -12.093 -3.773 1.00 80.69 110 SER A N 1
ATOM 930 C CA . SER A 1 110 ? 20.422 -13.352 -3.641 1.00 80.69 110 SER A CA 1
ATOM 931 C C . SER A 1 110 ? 21.241 -13.687 -4.891 1.00 80.69 110 SER A C 1
ATOM 933 O O . SER A 1 110 ? 21.006 -13.150 -5.967 1.00 80.69 110 SER A O 1
ATOM 935 N N . THR A 1 111 ? 22.186 -14.617 -4.756 1.00 85.00 111 THR A N 1
ATOM 936 C CA . THR A 1 111 ? 22.899 -15.216 -5.892 1.00 85.00 111 THR A CA 1
ATOM 937 C C . THR A 1 111 ? 21.953 -16.103 -6.713 1.00 85.00 111 THR A C 1
ATOM 939 O O . THR A 1 111 ? 21.238 -16.922 -6.135 1.00 85.00 111 THR A O 1
ATOM 942 N N . TRP A 1 112 ? 21.979 -15.979 -8.041 1.00 83.50 112 TRP A N 1
ATOM 943 C CA . TRP A 1 112 ? 21.158 -16.749 -8.982 1.00 83.50 112 TRP A CA 1
ATOM 944 C C . TRP A 1 112 ? 22.007 -17.554 -9.951 1.00 83.50 112 TRP A C 1
ATOM 946 O O . TRP A 1 112 ? 23.072 -17.111 -10.376 1.00 83.50 112 TRP A O 1
ATOM 956 N N . LEU A 1 113 ? 21.478 -18.711 -10.342 1.00 88.94 113 LEU A N 1
ATOM 957 C CA . LEU A 1 113 ? 21.850 -19.368 -11.587 1.00 88.94 113 LEU A CA 1
ATOM 958 C C . LEU A 1 113 ? 20.946 -18.820 -12.691 1.00 88.94 113 LEU A C 1
ATOM 960 O O . LEU A 1 113 ? 19.722 -18.899 -12.590 1.00 88.94 113 LEU A O 1
ATOM 964 N N . THR A 1 114 ? 21.550 -18.271 -13.737 1.00 87.12 114 THR A N 1
ATOM 965 C CA . THR A 1 114 ? 20.835 -17.608 -14.829 1.00 87.12 114 THR A CA 1
ATOM 966 C C . THR A 1 114 ? 21.256 -18.201 -16.146 1.00 87.12 114 THR A C 1
ATOM 968 O O . THR A 1 114 ? 22.445 -18.222 -16.467 1.00 87.12 114 THR A O 1
ATOM 971 N N . PHE A 1 115 ? 20.276 -18.656 -16.918 1.00 89.50 115 PHE A N 1
ATOM 972 C CA . PHE A 1 115 ? 20.502 -19.038 -18.298 1.00 89.50 115 PHE A CA 1
ATOM 973 C C . PHE A 1 115 ? 20.549 -17.776 -19.163 1.00 89.50 115 PHE A C 1
ATOM 975 O O . PHE A 1 115 ? 19.570 -17.037 -19.236 1.00 89.50 115 PHE A O 1
ATOM 982 N N . ASP A 1 116 ? 21.695 -17.499 -19.774 1.00 88.25 116 ASP A N 1
ATOM 983 C CA . ASP A 1 116 ? 21.930 -16.279 -20.545 1.00 88.25 116 ASP A CA 1
ATOM 984 C C . ASP A 1 116 ? 22.915 -16.553 -21.692 1.00 88.25 116 ASP A C 1
ATOM 986 O O . ASP A 1 116 ? 23.465 -17.649 -21.842 1.00 88.25 116 ASP A O 1
ATOM 990 N N . THR A 1 117 ? 23.136 -15.546 -22.524 1.00 86.88 117 THR A N 1
ATOM 991 C CA . THR A 1 117 ? 24.249 -15.517 -23.465 1.00 86.88 117 THR A CA 1
ATOM 992 C C . THR A 1 117 ? 25.551 -15.281 -22.687 1.00 86.88 117 THR A C 1
ATOM 994 O O . THR A 1 117 ? 25.683 -14.304 -21.944 1.00 86.88 117 THR A O 1
ATOM 997 N N . LEU A 1 118 ? 26.504 -16.201 -22.829 1.00 85.12 118 LEU A N 1
ATOM 998 C CA . LEU A 1 118 ? 27.852 -16.100 -22.264 1.00 85.12 118 LEU A CA 1
ATOM 999 C C . LEU A 1 118 ? 28.762 -15.263 -23.179 1.00 85.12 118 LEU A C 1
ATOM 1001 O O . LEU A 1 118 ? 28.413 -15.005 -24.331 1.00 85.12 118 LEU A O 1
ATOM 1005 N N . ASP A 1 119 ? 29.956 -14.900 -22.701 1.00 79.44 119 ASP A N 1
ATOM 1006 C CA . ASP A 1 119 ? 30.896 -13.971 -23.365 1.00 79.44 119 ASP A CA 1
ATOM 1007 C C . ASP A 1 119 ? 31.271 -14.344 -24.816 1.00 79.44 119 ASP A C 1
ATOM 1009 O O . ASP A 1 119 ? 31.757 -13.509 -25.573 1.00 79.44 119 ASP A O 1
ATOM 1013 N N . LYS A 1 120 ? 31.025 -15.593 -25.234 1.00 80.62 120 LYS A N 1
ATOM 1014 C CA . LYS A 1 120 ? 31.278 -16.105 -26.594 1.00 80.62 120 LYS A CA 1
ATOM 1015 C C . LYS A 1 120 ? 30.012 -16.295 -27.441 1.00 80.62 120 LYS A C 1
ATOM 1017 O O . LYS A 1 120 ? 30.032 -17.061 -28.400 1.00 80.62 120 LYS A O 1
ATOM 1022 N N . GLY A 1 121 ? 28.887 -15.689 -27.061 1.00 83.19 121 GLY A N 1
ATOM 1023 C CA . GLY A 1 121 ? 27.607 -15.834 -27.767 1.00 83.19 121 GLY A CA 1
ATOM 1024 C C . GLY A 1 121 ? 26.907 -17.185 -27.559 1.00 83.19 121 GLY A C 1
ATOM 1025 O O . GLY A 1 121 ? 25.789 -17.379 -28.029 1.00 83.19 121 GLY A O 1
ATOM 1026 N N . GLN A 1 122 ? 27.534 -18.119 -26.839 1.00 88.06 122 GLN A N 1
ATOM 1027 C CA . GLN A 1 122 ? 26.949 -19.418 -26.511 1.00 88.06 122 GLN A CA 1
ATOM 1028 C C . GLN A 1 122 ? 25.907 -19.266 -25.401 1.00 88.06 122 GLN A C 1
ATOM 1030 O O . GLN A 1 122 ? 26.111 -18.520 -24.443 1.00 88.06 122 GLN A O 1
ATOM 1035 N N . LYS A 1 123 ? 24.796 -19.996 -25.516 1.00 92.19 123 LYS A N 1
ATOM 1036 C CA . LYS A 1 123 ? 23.800 -20.100 -24.448 1.00 92.19 123 LYS A CA 1
ATOM 1037 C C . LYS A 1 123 ? 24.311 -21.039 -23.358 1.00 92.19 123 LYS A C 1
ATOM 1039 O O . LYS A 1 123 ? 24.785 -22.132 -23.657 1.00 92.19 123 LYS A O 1
ATOM 1044 N N . GLY A 1 124 ? 24.203 -20.622 -22.104 1.00 90.62 124 GLY A N 1
ATOM 1045 C CA . GLY A 1 124 ? 24.615 -21.428 -20.961 1.00 90.62 124 GLY A CA 1
ATOM 1046 C C . GLY A 1 124 ? 24.167 -20.816 -19.641 1.00 90.62 124 GLY A C 1
ATOM 1047 O O . GLY A 1 124 ? 23.449 -19.820 -19.619 1.00 90.62 124 GLY A O 1
ATOM 1048 N N . VAL A 1 125 ? 24.588 -21.420 -18.532 1.00 90.88 125 VAL A N 1
ATOM 1049 C CA . VAL A 1 125 ? 24.254 -20.949 -17.182 1.00 90.88 125 VAL A CA 1
ATOM 1050 C C . VAL A 1 125 ? 25.433 -20.178 -16.597 1.00 90.88 125 VAL A C 1
ATOM 1052 O O . VAL A 1 125 ? 26.566 -20.656 -16.640 1.00 90.88 125 VAL A O 1
ATOM 1055 N N . LYS A 1 126 ? 25.168 -19.012 -16.005 1.00 89.69 126 LYS A N 1
ATOM 1056 C CA . LYS A 1 126 ? 26.129 -18.263 -15.186 1.00 89.69 126 LYS A CA 1
ATOM 1057 C C . LYS A 1 126 ? 25.579 -18.005 -13.791 1.00 89.69 126 LYS A C 1
ATOM 1059 O O . LYS A 1 126 ? 24.368 -17.966 -13.590 1.00 89.69 126 LYS A O 1
ATOM 1064 N N . ILE A 1 127 ? 26.489 -17.813 -12.845 1.00 88.38 127 ILE A N 1
ATOM 1065 C CA . ILE A 1 127 ? 26.156 -17.327 -11.511 1.00 88.38 127 ILE A CA 1
ATOM 1066 C C . ILE A 1 127 ? 26.208 -15.796 -11.541 1.00 88.38 127 ILE A C 1
ATOM 1068 O O . ILE A 1 127 ? 27.234 -15.232 -11.920 1.00 88.38 127 ILE A O 1
ATOM 1072 N N . ASP A 1 128 ? 25.134 -15.119 -11.136 1.00 84.69 128 ASP A N 1
ATOM 1073 C CA . ASP A 1 128 ? 25.127 -13.664 -10.957 1.00 84.69 128 ASP A CA 1
ATOM 1074 C C . ASP A 1 128 ? 24.443 -13.231 -9.658 1.00 84.69 128 ASP A C 1
ATOM 1076 O O . ASP A 1 128 ? 23.636 -13.950 -9.077 1.00 84.69 128 ASP A O 1
ATOM 1080 N N . GLN A 1 129 ? 24.801 -12.037 -9.190 1.00 83.38 129 GLN A N 1
ATOM 1081 C CA . GLN A 1 129 ? 24.249 -11.407 -7.987 1.00 83.38 129 GLN A CA 1
ATOM 1082 C C . GLN A 1 129 ? 23.478 -10.130 -8.341 1.00 83.38 129 GLN A C 1
ATOM 1084 O O . GLN A 1 129 ? 23.510 -9.142 -7.605 1.00 83.38 129 GLN A O 1
ATOM 1089 N N . LYS A 1 130 ? 22.834 -10.103 -9.514 1.00 83.44 130 LYS A N 1
ATOM 1090 C CA . LYS A 1 130 ? 22.095 -8.916 -9.945 1.00 83.44 130 LYS A CA 1
ATOM 1091 C C . LYS A 1 130 ? 20.859 -8.732 -9.075 1.00 83.44 130 LYS A C 1
ATOM 1093 O O . LYS A 1 130 ? 20.141 -9.686 -8.785 1.00 83.44 130 LYS A O 1
ATOM 1098 N N . THR A 1 131 ? 20.594 -7.480 -8.713 1.00 85.38 131 THR A N 1
ATOM 1099 C CA . THR A 1 131 ? 19.332 -7.115 -8.069 1.00 85.38 131 THR A CA 1
ATOM 1100 C C . THR A 1 131 ? 18.206 -7.280 -9.082 1.00 85.38 131 THR A C 1
ATOM 1102 O O . THR A 1 131 ? 18.294 -6.759 -10.194 1.00 85.38 131 THR A O 1
ATOM 1105 N N . ARG A 1 132 ? 17.161 -8.014 -8.706 1.00 88.19 132 ARG A N 1
ATOM 1106 C CA . ARG A 1 132 ? 15.974 -8.237 -9.537 1.00 88.19 132 ARG A CA 1
ATOM 1107 C C . ARG A 1 132 ? 14.745 -7.795 -8.778 1.00 88.19 132 ARG A C 1
ATOM 1109 O O . ARG A 1 132 ? 14.676 -7.961 -7.565 1.00 88.19 132 ARG A O 1
ATOM 1116 N N . LEU A 1 133 ? 13.782 -7.264 -9.511 1.00 87.00 133 LEU A N 1
ATOM 1117 C CA . LEU A 1 133 ? 12.469 -6.951 -8.986 1.00 87.00 133 LEU A CA 1
ATOM 1118 C C . LEU A 1 133 ? 11.466 -7.903 -9.628 1.00 87.00 133 LEU A C 1
ATOM 1120 O O . LEU A 1 133 ? 11.450 -8.046 -10.851 1.00 87.00 133 LEU A O 1
ATOM 1124 N N . LYS A 1 134 ? 10.649 -8.567 -8.811 1.00 84.12 134 LYS A N 1
ATOM 1125 C CA . LYS A 1 134 ? 9.527 -9.355 -9.316 1.00 84.12 134 LYS A CA 1
ATOM 1126 C C . LYS A 1 134 ? 8.484 -8.399 -9.899 1.00 84.12 134 LYS A C 1
ATOM 1128 O O . LYS A 1 134 ? 7.853 -7.649 -9.161 1.00 84.12 134 LYS A O 1
ATOM 1133 N N . PHE A 1 135 ? 8.323 -8.440 -11.214 1.00 85.06 135 PHE A N 1
ATOM 1134 C CA . PHE A 1 135 ? 7.247 -7.762 -11.925 1.00 85.06 135 PHE A CA 1
ATOM 1135 C C . PHE A 1 135 ? 6.068 -8.731 -12.038 1.00 85.06 135 PHE A C 1
ATOM 1137 O O . PHE A 1 135 ? 6.243 -9.848 -12.531 1.00 85.06 135 PHE A O 1
ATOM 1144 N N . GLU A 1 136 ? 4.900 -8.355 -11.522 1.00 86.12 136 GLU A N 1
ATOM 1145 C CA . GLU A 1 136 ? 3.722 -9.229 -11.536 1.00 86.12 136 GLU A CA 1
ATOM 1146 C C . GLU A 1 136 ? 2.636 -8.678 -12.446 1.00 86.12 136 GLU A C 1
ATOM 1148 O O . GLU A 1 136 ? 2.400 -7.475 -12.476 1.00 86.12 136 GLU A O 1
ATOM 1153 N N . ASN A 1 137 ? 1.921 -9.588 -13.100 1.00 88.81 137 ASN A N 1
ATOM 1154 C CA . ASN A 1 137 ? 0.783 -9.280 -13.948 1.00 88.81 137 ASN A CA 1
ATOM 1155 C C . ASN A 1 137 ? -0.462 -8.907 -13.117 1.00 88.81 137 ASN A C 1
ATOM 1157 O O . ASN A 1 137 ? -1.415 -9.682 -13.028 1.00 88.81 13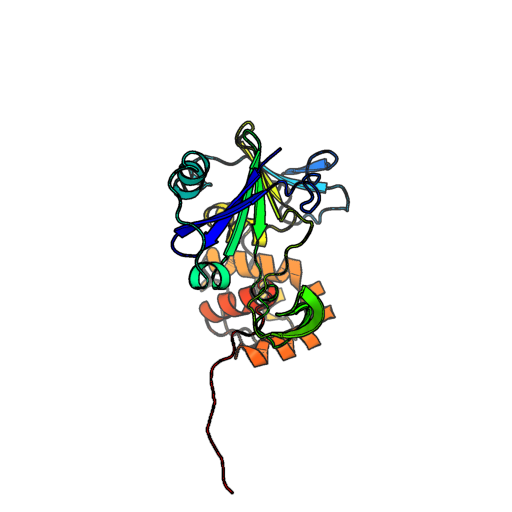7 ASN A O 1
ATOM 1161 N N . ARG A 1 138 ? -0.434 -7.748 -12.453 1.00 88.25 138 ARG A N 1
ATOM 1162 C CA . ARG A 1 138 ? -1.530 -7.249 -11.610 1.00 88.25 138 ARG A CA 1
ATOM 1163 C C . ARG A 1 138 ? -1.538 -5.727 -11.543 1.00 88.25 138 ARG A C 1
ATOM 1165 O O . ARG A 1 138 ? -0.489 -5.098 -11.632 1.00 88.25 138 ARG A O 1
ATOM 1172 N N . THR A 1 139 ? -2.701 -5.169 -11.234 1.00 90.38 139 THR A N 1
ATOM 1173 C CA . THR A 1 139 ? -2.845 -3.771 -10.825 1.00 90.38 139 THR A CA 1
ATOM 1174 C C . THR A 1 139 ? -3.303 -3.721 -9.365 1.00 90.38 139 THR A C 1
ATOM 1176 O O . THR A 1 139 ? -4.124 -4.522 -8.933 1.00 90.38 139 THR A O 1
ATOM 1179 N N . ASP A 1 140 ? -2.737 -2.821 -8.570 1.00 91.19 140 ASP A N 1
ATOM 1180 C CA . ASP A 1 140 ? -3.115 -2.641 -7.164 1.00 91.19 140 ASP A CA 1
ATOM 1181 C C . ASP A 1 140 ? -4.093 -1.467 -6.988 1.00 91.19 140 ASP A C 1
ATOM 1183 O O . ASP A 1 140 ? -4.968 -1.521 -6.122 1.00 91.19 140 ASP A O 1
ATOM 1187 N N . ILE A 1 141 ? -3.940 -0.414 -7.801 1.00 93.31 141 ILE A N 1
ATOM 1188 C CA . ILE A 1 141 ? -4.788 0.786 -7.802 1.00 93.31 141 ILE A CA 1
ATOM 1189 C C . ILE A 1 141 ? -4.952 1.282 -9.235 1.00 93.31 141 ILE A C 1
ATOM 1191 O O . ILE A 1 141 ? -3.994 1.237 -10.012 1.00 93.31 141 ILE A O 1
ATOM 1195 N N . ILE A 1 142 ? -6.123 1.827 -9.552 1.00 93.44 142 ILE A N 1
ATOM 1196 C CA . ILE A 1 142 ? -6.344 2.601 -10.774 1.00 93.44 142 ILE A CA 1
ATOM 1197 C C . ILE A 1 142 ? -6.854 3.991 -10.409 1.00 93.44 142 ILE A C 1
ATOM 1199 O O . ILE A 1 142 ? -7.829 4.111 -9.673 1.00 93.44 142 ILE A O 1
ATOM 1203 N N . LEU A 1 143 ? -6.199 5.029 -10.924 1.00 92.81 143 LEU A N 1
ATOM 1204 C CA . LEU A 1 143 ? -6.655 6.414 -10.831 1.00 92.81 143 LEU A CA 1
ATOM 1205 C C . LEU A 1 143 ? -7.260 6.823 -12.172 1.00 92.81 143 LEU A C 1
ATOM 1207 O O . LEU A 1 143 ? -6.534 6.955 -13.155 1.00 92.81 143 LEU A O 1
ATOM 1211 N N . ASP A 1 144 ? -8.567 7.043 -12.191 1.00 92.25 144 ASP A N 1
ATOM 1212 C CA . ASP A 1 144 ? -9.303 7.588 -13.326 1.00 92.25 144 ASP A CA 1
ATOM 1213 C C . ASP A 1 144 ? -9.492 9.091 -13.113 1.00 92.25 144 ASP A C 1
ATOM 1215 O O . ASP A 1 144 ? -10.364 9.534 -12.355 1.00 92.25 144 ASP A O 1
ATOM 1219 N N . LYS A 1 145 ? -8.640 9.877 -13.779 1.00 89.88 145 LYS A N 1
ATOM 1220 C CA . LYS A 1 145 ? -8.640 11.337 -13.648 1.00 89.88 145 LYS A CA 1
ATOM 1221 C C . LYS A 1 145 ? -9.858 11.981 -14.290 1.00 89.88 145 LYS A C 1
ATOM 1223 O O . LYS A 1 145 ? -10.264 13.057 -13.869 1.00 89.88 145 LYS A O 1
ATOM 1228 N N . LYS A 1 146 ? -10.440 11.335 -15.299 1.00 90.19 146 LYS A N 1
ATOM 1229 C CA . LYS A 1 146 ? -11.575 11.876 -16.046 1.00 90.19 146 LYS A CA 1
ATOM 1230 C C . LYS A 1 146 ? -12.836 11.898 -15.193 1.00 90.19 146 LYS A C 1
ATOM 1232 O O . LYS A 1 146 ? -13.606 12.854 -15.246 1.00 90.19 146 LYS A O 1
ATOM 1237 N N . ASN A 1 147 ? -13.043 10.834 -14.421 1.00 92.25 147 ASN A N 1
ATOM 1238 C CA . ASN A 1 147 ? -14.235 10.659 -13.596 1.00 92.25 147 ASN A CA 1
ATOM 1239 C C . ASN A 1 147 ? -13.999 10.972 -12.110 1.00 92.25 147 ASN A C 1
ATOM 1241 O O . ASN A 1 147 ? -14.919 10.805 -11.316 1.00 92.25 147 ASN A O 1
ATOM 1245 N N . ASN A 1 148 ? -12.794 11.413 -11.726 1.00 93.50 148 ASN A N 1
ATOM 1246 C CA . ASN A 1 148 ? -12.380 11.625 -10.333 1.00 93.50 148 ASN A CA 1
ATOM 1247 C C . ASN A 1 148 ? -12.618 10.398 -9.441 1.00 93.50 148 ASN A C 1
ATOM 1249 O O . ASN A 1 148 ? -13.068 10.506 -8.298 1.00 93.50 148 ASN A O 1
ATOM 1253 N N . LYS A 1 149 ? -12.309 9.211 -9.970 1.00 94.25 149 LYS A N 1
ATOM 1254 C CA . LYS A 1 149 ? -12.481 7.937 -9.268 1.00 94.25 149 LYS A CA 1
ATOM 1255 C C . LYS A 1 149 ? -11.145 7.250 -9.041 1.00 94.25 149 LYS A C 1
ATOM 1257 O O . LYS A 1 149 ? -10.265 7.251 -9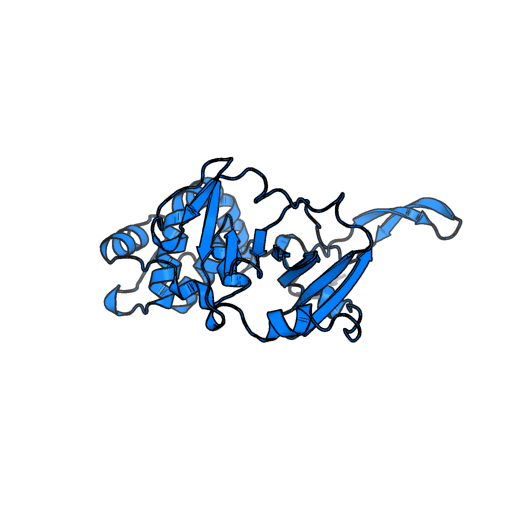.902 1.00 94.25 149 LYS A O 1
ATOM 1262 N N . ILE A 1 150 ? -11.006 6.628 -7.877 1.00 94.81 150 ILE A N 1
ATOM 1263 C CA . ILE A 1 150 ? -9.896 5.727 -7.580 1.00 94.81 150 ILE A CA 1
ATOM 1264 C C . ILE A 1 150 ? -10.439 4.348 -7.230 1.00 94.81 150 ILE A C 1
ATOM 1266 O O . ILE A 1 150 ? -11.347 4.216 -6.409 1.00 94.81 150 ILE A O 1
ATOM 1270 N N . TYR A 1 151 ? -9.872 3.328 -7.863 1.00 94.81 151 TYR A N 1
ATOM 1271 C CA . TYR A 1 151 ? -10.294 1.940 -7.729 1.00 94.81 151 TYR A CA 1
ATOM 1272 C C . TYR A 1 151 ? -9.198 1.122 -7.064 1.00 94.81 151 TYR A C 1
ATOM 1274 O O . TYR A 1 151 ? -8.015 1.296 -7.370 1.00 94.81 151 TYR A O 1
ATOM 1282 N N . PHE A 1 152 ? -9.575 0.222 -6.163 1.00 93.50 152 PHE A N 1
ATOM 1283 C CA . PHE A 1 152 ? -8.638 -0.628 -5.432 1.00 93.50 152 PHE A CA 1
ATOM 1284 C C . PHE A 1 152 ? -9.337 -1.873 -4.880 1.00 93.50 152 PHE A C 1
ATOM 1286 O O . PHE A 1 152 ? -10.544 -1.890 -4.666 1.00 93.50 152 PHE A O 1
ATOM 1293 N N . MET A 1 153 ? -8.561 -2.919 -4.597 1.00 89.12 153 MET A N 1
ATOM 1294 C CA . MET A 1 153 ? -9.059 -4.113 -3.891 1.00 89.12 153 MET A CA 1
ATOM 1295 C C . MET A 1 153 ? -8.610 -4.153 -2.427 1.00 89.12 153 MET A C 1
ATOM 1297 O O . MET A 1 153 ? -9.266 -4.739 -1.571 1.00 89.12 153 MET A O 1
ATOM 1301 N N . VAL A 1 154 ? -7.470 -3.525 -2.120 1.00 88.19 154 VAL A N 1
ATOM 1302 C CA . VAL A 1 154 ? -6.865 -3.531 -0.784 1.00 88.19 154 VAL A CA 1
ATOM 1303 C C . VAL A 1 154 ? -6.569 -2.099 -0.368 1.00 88.19 154 VAL A C 1
ATOM 1305 O O . VAL A 1 154 ? -5.647 -1.476 -0.893 1.00 88.19 154 VAL A O 1
ATOM 1308 N N . PHE A 1 155 ? -7.312 -1.589 0.617 1.00 90.44 155 PHE A N 1
ATOM 1309 C CA . PHE A 1 155 ? -7.184 -0.201 1.069 1.00 90.44 155 PHE A CA 1
ATOM 1310 C C . PHE A 1 155 ? -5.759 0.163 1.511 1.00 90.44 155 PHE A C 1
ATOM 1312 O O . PHE A 1 155 ? -5.270 1.245 1.217 1.00 90.44 155 PHE A O 1
ATOM 1319 N N . ASN A 1 156 ? -5.035 -0.755 2.156 1.00 88.25 156 ASN A N 1
ATOM 1320 C CA . ASN A 1 156 ? -3.654 -0.485 2.555 1.00 88.25 156 ASN A CA 1
ATOM 1321 C C . ASN A 1 156 ? -2.724 -0.230 1.348 1.00 88.25 156 ASN A C 1
ATOM 1323 O O . ASN A 1 156 ? -1.754 0.510 1.476 1.00 88.25 156 ASN A O 1
ATOM 1327 N N . ASN A 1 157 ? -2.996 -0.802 0.168 1.00 90.25 157 ASN A N 1
ATOM 1328 C CA . ASN A 1 157 ? -2.239 -0.439 -1.033 1.00 90.25 157 ASN A CA 1
ATOM 1329 C C . ASN A 1 157 ? -2.542 1.008 -1.432 1.00 90.25 157 ASN A C 1
ATOM 1331 O O . ASN A 1 157 ? -1.601 1.763 -1.664 1.00 90.25 157 ASN A O 1
ATOM 1335 N N . LEU A 1 158 ? -3.823 1.398 -1.418 1.00 92.38 158 LEU A N 1
ATOM 1336 C CA . LEU A 1 158 ? -4.263 2.775 -1.639 1.00 92.38 158 LEU A CA 1
ATOM 1337 C C . LEU A 1 158 ? -3.564 3.758 -0.697 1.00 92.38 158 LEU A C 1
ATOM 1339 O O . LEU A 1 158 ? -2.871 4.659 -1.160 1.00 92.38 158 LEU A O 1
ATOM 1343 N N . GLU A 1 159 ? -3.677 3.544 0.612 1.00 90.12 159 GLU A N 1
ATOM 1344 C CA . GLU A 1 159 ? -3.107 4.425 1.636 1.00 90.12 159 GLU A CA 1
ATOM 1345 C C . GLU A 1 159 ? -1.581 4.551 1.521 1.00 90.12 159 GLU A C 1
ATOM 1347 O O . GLU A 1 159 ? -1.013 5.616 1.758 1.00 90.12 159 GLU A O 1
ATOM 1352 N N . LYS A 1 160 ? -0.884 3.481 1.126 1.00 86.81 160 LYS A N 1
ATOM 1353 C CA . LYS A 1 160 ? 0.575 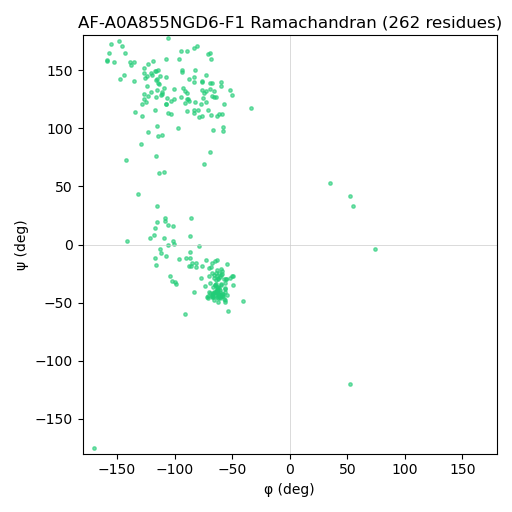3.523 0.953 1.00 86.81 160 LYS A CA 1
ATOM 1354 C C . LYS A 1 160 ? 1.011 4.376 -0.228 1.00 86.81 160 LYS A C 1
ATOM 1356 O O . LYS A 1 160 ? 2.070 4.997 -0.162 1.00 86.81 160 LYS A O 1
ATOM 1361 N N . ILE A 1 161 ? 0.218 4.405 -1.293 1.00 88.50 161 ILE A N 1
ATOM 1362 C CA . ILE A 1 161 ? 0.515 5.213 -2.479 1.00 88.50 161 ILE A CA 1
ATOM 1363 C C . ILE A 1 161 ? 0.040 6.656 -2.260 1.00 88.50 161 ILE A C 1
ATOM 1365 O O . ILE A 1 161 ? 0.787 7.595 -2.556 1.00 88.50 161 ILE A O 1
ATOM 1369 N N . PHE A 1 162 ? -1.137 6.815 -1.652 1.00 90.56 162 PHE A N 1
ATOM 1370 C CA . PHE A 1 162 ? -1.802 8.084 -1.371 1.00 90.56 162 PHE A CA 1
ATOM 1371 C C . PHE A 1 162 ? -2.229 8.172 0.112 1.00 90.56 162 PHE A C 1
ATOM 1373 O O . PHE A 1 162 ? -3.370 7.862 0.460 1.00 90.56 162 PHE A O 1
ATOM 1380 N N . PRO A 1 163 ? -1.338 8.634 1.013 1.00 88.44 163 PRO A N 1
ATOM 1381 C CA . PRO A 1 163 ? -1.600 8.665 2.459 1.00 88.44 163 PRO A CA 1
ATOM 1382 C C . PRO A 1 163 ? -2.821 9.486 2.891 1.00 88.44 163 PRO A C 1
ATOM 1384 O O . PRO A 1 163 ? -3.418 9.204 3.933 1.00 88.44 163 PRO A O 1
ATOM 1387 N N . ASN A 1 164 ? -3.223 10.482 2.095 1.00 91.31 164 ASN A N 1
ATOM 1388 C CA . ASN A 1 164 ? -4.388 11.322 2.385 1.00 91.31 164 ASN A CA 1
ATOM 1389 C C . ASN A 1 164 ? -5.698 10.520 2.389 1.00 91.31 164 ASN A C 1
ATOM 1391 O O . ASN A 1 164 ? -6.622 10.879 3.120 1.00 91.31 164 ASN A O 1
ATOM 1395 N N . PHE A 1 165 ? -5.755 9.383 1.683 1.00 92.75 165 PHE A N 1
ATOM 1396 C CA . PHE A 1 165 ? -6.941 8.527 1.677 1.00 92.75 165 PHE A CA 1
ATOM 1397 C C . PHE A 1 165 ? -7.217 7.858 3.018 1.00 92.75 165 PHE A C 1
ATOM 1399 O O . PHE A 1 165 ? -8.348 7.437 3.240 1.00 92.75 165 PHE A O 1
ATOM 1406 N N . SER A 1 166 ? -6.252 7.828 3.947 1.00 89.69 166 SER A N 1
ATOM 1407 C CA . SER A 1 166 ? -6.469 7.351 5.323 1.00 89.69 166 SER A CA 1
ATOM 1408 C C . SER A 1 166 ? -7.695 7.988 5.993 1.00 89.69 166 SER A C 1
ATOM 1410 O O . SER A 1 166 ? -8.340 7.349 6.822 1.00 89.69 166 SER A O 1
ATOM 1412 N N . LYS A 1 167 ? -8.079 9.211 5.586 1.00 90.44 167 LYS A N 1
ATOM 1413 C CA . LYS A 1 167 ? -9.273 9.917 6.074 1.00 90.44 167 LYS A CA 1
ATOM 1414 C C . LYS A 1 167 ? -10.597 9.200 5.778 1.00 90.44 167 LYS A C 1
ATOM 1416 O O . LYS A 1 167 ? -11.560 9.442 6.502 1.00 90.44 167 LYS A O 1
ATOM 1421 N N . TYR A 1 168 ? -10.636 8.348 4.751 1.00 92.12 168 TYR A N 1
ATOM 1422 C CA . TYR A 1 168 ? -11.811 7.567 4.353 1.00 92.12 168 TYR A CA 1
ATOM 1423 C C . TYR A 1 168 ? -11.943 6.241 5.101 1.00 92.12 168 TYR A C 1
ATOM 1425 O O . TYR A 1 168 ? -12.982 5.598 4.999 1.00 92.12 168 TYR A O 1
ATOM 1433 N N . TYR A 1 169 ? -10.917 5.809 5.838 1.00 91.75 169 TYR A N 1
ATOM 1434 C CA . TYR A 1 169 ? -11.018 4.593 6.635 1.00 91.75 169 TYR A CA 1
ATOM 1435 C C . TYR A 1 169 ? -11.705 4.870 7.972 1.00 91.75 169 TYR A C 1
ATOM 1437 O O . TYR A 1 169 ? -11.577 5.952 8.551 1.00 91.75 169 TYR A O 1
ATOM 1445 N N . ARG A 1 170 ? -12.393 3.856 8.498 1.00 92.06 170 ARG A N 1
ATOM 1446 C CA . ARG A 1 170 ? -12.988 3.904 9.837 1.00 92.06 170 ARG A CA 1
ATOM 1447 C C . ARG A 1 170 ? -11.926 3.927 10.939 1.00 92.06 170 ARG A C 1
ATOM 1449 O O . ARG A 1 170 ? -10.789 3.495 10.765 1.00 92.06 170 ARG A O 1
ATOM 1456 N N . GLU A 1 171 ? -12.327 4.380 12.113 1.00 93.44 171 GLU A N 1
ATOM 1457 C CA . GLU A 1 171 ? -11.562 4.192 13.344 1.00 93.44 171 GLU A CA 1
ATOM 1458 C C . GLU A 1 171 ? -12.063 2.926 14.049 1.00 93.44 171 GLU A C 1
ATOM 1460 O O . GLU A 1 171 ? -13.240 2.574 13.934 1.00 93.44 171 GLU A O 1
ATOM 1465 N N . ALA A 1 172 ? -11.181 2.220 14.756 1.00 93.38 172 ALA A N 1
ATOM 1466 C CA . ALA A 1 172 ? -11.611 1.140 15.633 1.00 93.38 172 ALA A CA 1
ATOM 1467 C C . ALA A 1 172 ? -12.438 1.718 16.788 1.00 93.38 172 ALA A C 1
ATOM 1469 O O . ALA A 1 172 ? -12.018 2.674 17.443 1.00 93.38 172 ALA A O 1
ATOM 1470 N N . SER A 1 173 ? -13.593 1.117 17.048 1.00 94.69 173 SER A N 1
ATOM 1471 C CA . SER A 1 173 ? -14.373 1.387 18.258 1.00 94.69 173 SER A CA 1
ATOM 1472 C C . SER A 1 173 ? -13.671 0.852 19.510 1.00 94.69 173 SER A C 1
ATOM 1474 O O . SER A 1 173 ? -12.765 0.018 19.431 1.00 94.69 173 SER A O 1
ATOM 1476 N N . GLU A 1 174 ? -14.111 1.295 20.687 1.00 96.06 174 GLU A N 1
ATOM 1477 C CA . GLU A 1 174 ? -13.590 0.790 21.962 1.00 96.06 174 GLU A CA 1
ATOM 1478 C C . GLU A 1 174 ? -13.828 -0.722 22.118 1.00 96.06 174 GLU A C 1
ATOM 1480 O O . GLU A 1 174 ? -12.928 -1.456 22.523 1.00 96.06 174 GLU A O 1
ATOM 1485 N N . ASP A 1 175 ? -14.991 -1.220 21.690 1.00 94.75 175 ASP A N 1
ATOM 1486 C CA . ASP A 1 175 ? -15.302 -2.653 21.689 1.00 94.75 175 ASP A CA 1
ATOM 1487 C C . ASP A 1 175 ? -14.358 -3.456 20.785 1.00 94.75 175 ASP A C 1
ATOM 1489 O O . ASP A 1 175 ? -13.903 -4.547 21.140 1.00 94.75 175 ASP A O 1
ATOM 1493 N N . GLU A 1 176 ? -14.046 -2.926 19.603 1.00 93.94 176 GLU A N 1
ATOM 1494 C CA . GLU A 1 176 ? -13.083 -3.531 18.684 1.00 93.94 176 GLU A CA 1
ATOM 1495 C C . GLU A 1 176 ? -11.664 -3.506 19.248 1.00 93.94 176 GLU A C 1
ATOM 1497 O O . GLU A 1 176 ? -10.955 -4.512 19.166 1.00 93.94 176 GLU A O 1
ATOM 1502 N N . PHE A 1 177 ? -11.261 -2.401 19.876 1.00 95.12 177 PHE A N 1
ATOM 1503 C CA . PHE A 1 177 ? -9.980 -2.311 20.566 1.00 95.12 177 PHE A CA 1
ATOM 1504 C C . PHE A 1 177 ? -9.876 -3.328 21.708 1.00 95.12 177 PHE A C 1
ATOM 1506 O O . PHE A 1 177 ? -8.863 -4.016 21.828 1.00 95.12 177 PHE A O 1
ATOM 1513 N N . ASN A 1 178 ? -10.931 -3.491 22.504 1.00 93.44 178 ASN A N 1
ATOM 1514 C CA . ASN A 1 178 ? -10.963 -4.467 23.590 1.00 93.44 178 ASN A CA 1
ATOM 1515 C C . ASN A 1 178 ? -10.846 -5.905 23.064 1.00 93.44 178 ASN A C 1
ATOM 1517 O O . ASN A 1 178 ? -10.116 -6.714 23.638 1.00 93.44 178 ASN A O 1
ATOM 1521 N N . LYS A 1 179 ? -11.478 -6.222 21.925 1.00 91.19 179 LYS A N 1
ATOM 1522 C CA . LYS A 1 179 ? -11.295 -7.514 21.236 1.00 91.19 179 LYS A CA 1
ATOM 1523 C C . LYS A 1 179 ? -9.868 -7.699 20.718 1.00 91.19 179 LYS A C 1
ATOM 1525 O O . LYS A 1 179 ? -9.317 -8.791 20.836 1.00 91.19 179 LYS A O 1
ATOM 1530 N N . PHE A 1 180 ? -9.264 -6.646 20.168 1.00 91.50 180 PHE A N 1
ATOM 1531 C CA . PHE A 1 180 ? -7.867 -6.654 19.734 1.00 91.50 180 PHE A CA 1
ATOM 1532 C C . PHE A 1 180 ? -6.906 -6.896 20.910 1.00 91.50 180 PHE A C 1
ATOM 1534 O O . PHE A 1 180 ? -6.024 -7.746 20.808 1.00 91.50 180 PHE A O 1
ATOM 1541 N N . LYS A 1 181 ? -7.126 -6.228 22.049 1.00 91.50 181 LYS A N 1
ATOM 1542 C CA . LYS A 1 181 ? -6.366 -6.396 23.301 1.00 91.50 181 LYS A CA 1
ATOM 1543 C C . LYS A 1 181 ? -6.540 -7.787 23.917 1.00 91.50 181 LYS A C 1
ATOM 1545 O O . LYS A 1 181 ? -5.588 -8.326 24.468 1.00 91.50 181 LYS A O 1
ATOM 1550 N N . ALA A 1 182 ? -7.724 -8.385 23.791 1.00 89.06 182 ALA A N 1
ATOM 1551 C CA . ALA A 1 182 ? -8.019 -9.737 24.271 1.00 89.06 182 ALA A CA 1
ATOM 1552 C C . ALA A 1 182 ? -7.491 -10.861 23.353 1.00 89.06 182 ALA A C 1
ATOM 1554 O O . ALA A 1 182 ? -7.672 -12.042 23.658 1.00 89.06 182 ALA A O 1
ATOM 1555 N N . ASN A 1 183 ? -6.863 -10.528 22.221 1.00 86.38 183 ASN A N 1
ATOM 1556 C CA . ASN A 1 183 ? -6.326 -11.520 21.299 1.00 86.38 183 ASN A CA 1
ATOM 1557 C C . ASN A 1 183 ? -5.172 -12.301 21.948 1.00 86.38 183 ASN A C 1
ATOM 1559 O O . ASN A 1 183 ? -4.189 -11.721 22.391 1.00 86.38 183 ASN A O 1
ATOM 1563 N N . ASN A 1 184 ? -5.245 -13.632 21.940 1.00 84.81 184 ASN A N 1
ATOM 1564 C CA . ASN A 1 184 ? -4.240 -14.507 22.556 1.00 84.81 184 ASN A CA 1
ATOM 1565 C C . ASN A 1 184 ? -2.841 -14.440 21.913 1.00 84.81 184 ASN A C 1
ATOM 1567 O O . ASN A 1 184 ? -1.879 -14.950 22.490 1.00 84.81 184 ASN A O 1
ATOM 1571 N N . LEU A 1 185 ? -2.716 -13.855 20.720 1.00 83.62 185 LEU A N 1
ATOM 1572 C CA . LEU A 1 185 ? -1.438 -13.675 20.038 1.00 83.62 185 LEU A CA 1
ATOM 1573 C C . LEU A 1 185 ? -0.707 -12.402 20.456 1.00 83.62 185 LEU A C 1
ATOM 1575 O O . LEU A 1 185 ? 0.493 -12.307 20.200 1.00 83.62 185 LEU A O 1
ATOM 1579 N N . LEU A 1 186 ? -1.410 -11.438 21.051 1.00 86.31 186 LEU A N 1
ATOM 1580 C CA . LEU A 1 186 ? -0.884 -10.117 21.362 1.00 86.31 186 LEU A CA 1
ATOM 1581 C C . LEU A 1 186 ? -0.939 -9.857 22.857 1.00 86.31 186 LEU A C 1
ATOM 1583 O O . LEU A 1 186 ? -1.865 -10.262 23.552 1.00 86.31 186 LEU A O 1
ATOM 1587 N N . LYS A 1 187 ? 0.050 -9.120 23.347 1.00 90.38 187 LYS A N 1
ATOM 1588 C CA . LYS A 1 187 ? 0.014 -8.548 24.689 1.00 90.38 187 LYS A CA 1
ATOM 1589 C C . LYS A 1 187 ? -0.008 -7.039 24.541 1.00 90.38 187 LYS A C 1
ATOM 1591 O O . LYS A 1 187 ? 1.014 -6.442 24.221 1.00 90.38 187 LYS A O 1
ATOM 1596 N N . VAL A 1 188 ? -1.183 -6.446 24.710 1.00 92.19 188 VAL A N 1
ATOM 1597 C CA . VAL A 1 188 ? -1.385 -5.007 24.514 1.00 92.19 188 VAL A CA 1
ATOM 1598 C C . VAL A 1 188 ? -1.520 -4.331 25.874 1.00 92.19 188 VAL A C 1
ATOM 1600 O O . VAL A 1 188 ? -2.501 -4.561 26.581 1.00 92.19 188 VAL A O 1
ATOM 1603 N N . ASP A 1 189 ? -0.548 -3.491 26.223 1.00 93.00 189 ASP A N 1
ATOM 1604 C CA . ASP A 1 189 ? -0.535 -2.665 27.436 1.00 93.00 189 ASP A CA 1
ATOM 1605 C C . ASP A 1 189 ? -0.728 -1.189 27.065 1.00 93.00 189 ASP A C 1
ATOM 1607 O O . ASP A 1 189 ? 0.155 -0.344 27.194 1.00 93.00 189 ASP A O 1
ATOM 1611 N N . LEU A 1 190 ? -1.892 -0.909 26.479 1.00 93.31 190 LEU A N 1
ATOM 1612 C CA . LEU A 1 190 ? -2.354 0.426 26.114 1.00 93.31 190 LEU A CA 1
ATOM 1613 C C . LEU A 1 190 ? -3.835 0.559 26.470 1.00 93.31 190 LEU A C 1
ATOM 1615 O O . LEU A 1 190 ? -4.579 -0.430 26.490 1.00 93.31 190 LEU A O 1
ATOM 1619 N N . GLU A 1 191 ? -4.264 1.795 26.699 1.00 93.56 191 GLU A N 1
ATOM 1620 C CA . GLU A 1 191 ? -5.660 2.142 26.943 1.00 93.56 191 GLU A CA 1
ATOM 1621 C C . GLU A 1 191 ? -6.248 2.867 25.731 1.00 93.56 191 GLU A C 1
ATOM 1623 O O . GLU A 1 191 ? -5.574 3.668 25.080 1.00 93.56 191 GLU A O 1
ATOM 1628 N N . PHE A 1 192 ? -7.526 2.611 25.437 1.00 93.94 192 PHE A N 1
ATOM 1629 C CA . PHE A 1 192 ? -8.214 3.172 24.269 1.00 93.94 192 PHE A CA 1
ATOM 1630 C C . PHE A 1 192 ? -8.120 4.704 24.218 1.00 93.94 192 PHE A C 1
ATOM 1632 O O . PHE A 1 192 ? -7.795 5.283 23.183 1.00 93.94 192 PHE A O 1
ATOM 1639 N N . LYS A 1 193 ? -8.313 5.353 25.372 1.00 93.69 193 LYS A N 1
ATOM 1640 C CA . LYS A 1 193 ? -8.247 6.814 25.549 1.00 93.69 193 LYS A CA 1
ATOM 1641 C C . LYS A 1 193 ? -6.903 7.441 25.158 1.00 93.69 193 LYS A C 1
ATOM 1643 O O . LYS A 1 193 ? -6.851 8.635 24.879 1.00 93.69 193 LYS A O 1
ATOM 1648 N N . ASP A 1 194 ? -5.824 6.659 25.157 1.00 92.12 194 ASP A N 1
ATOM 1649 C CA . ASP A 1 194 ? -4.486 7.152 24.837 1.00 92.12 194 ASP A CA 1
ATOM 1650 C C . ASP A 1 194 ? -4.216 7.109 23.324 1.00 92.12 194 ASP A C 1
ATOM 1652 O O . ASP A 1 194 ? -3.188 7.609 22.857 1.00 92.12 194 ASP A O 1
ATOM 1656 N N . LEU A 1 195 ? -5.115 6.534 22.524 1.00 94.38 195 LEU A N 1
ATOM 1657 C CA . LEU A 1 195 ? -4.938 6.352 21.088 1.00 94.38 195 LEU A CA 1
ATOM 1658 C C . LEU A 1 195 ? -5.531 7.518 20.297 1.00 94.38 195 LEU A C 1
ATOM 1660 O O . LEU A 1 195 ? -6.640 7.976 20.545 1.00 94.38 195 LEU A O 1
ATOM 1664 N N . GLY A 1 196 ? -4.771 8.003 19.315 1.00 93.00 196 GLY A N 1
ATOM 1665 C CA . GLY A 1 196 ? -5.278 8.969 18.347 1.00 93.00 196 GLY A CA 1
ATOM 1666 C C . GLY A 1 196 ? -5.909 8.272 17.145 1.00 93.00 196 GLY A C 1
ATOM 1667 O O . GLY A 1 196 ? -5.650 7.092 16.895 1.00 93.00 196 GLY A O 1
ATOM 1668 N N . LYS A 1 197 ? -6.643 9.044 16.336 1.00 91.25 197 LYS A N 1
ATOM 1669 C CA . LYS A 1 197 ? -7.270 8.605 15.077 1.00 91.25 197 LYS A CA 1
ATOM 1670 C C . LYS A 1 197 ? -6.379 7.683 14.241 1.00 91.25 197 LYS A C 1
ATOM 1672 O O . LYS A 1 197 ? -6.786 6.595 13.859 1.00 91.25 197 LYS A O 1
ATOM 1677 N N . ARG A 1 198 ? -5.116 8.071 14.027 1.00 90.06 198 ARG A N 1
ATOM 1678 C CA . ARG A 1 198 ? -4.153 7.279 13.243 1.00 90.06 198 ARG A CA 1
ATOM 1679 C C . ARG A 1 198 ? -3.930 5.873 13.811 1.00 90.06 198 ARG A C 1
ATOM 1681 O O . ARG A 1 198 ? -3.835 4.919 13.047 1.00 90.06 198 ARG A O 1
ATOM 1688 N N . GLN A 1 199 ? -3.799 5.741 15.131 1.00 93.56 199 GLN A N 1
ATOM 1689 C CA . GLN A 1 199 ? -3.620 4.437 15.773 1.00 93.56 199 GLN A CA 1
ATOM 1690 C C . GLN A 1 199 ? -4.902 3.606 15.682 1.00 93.56 199 GLN A C 1
ATOM 1692 O O . GLN A 1 199 ? -4.827 2.423 15.355 1.00 93.56 199 GLN A O 1
ATOM 1697 N N . LEU A 1 200 ? -6.063 4.228 15.901 1.00 94.88 200 LEU A N 1
ATOM 1698 C CA . LEU A 1 200 ? -7.363 3.561 15.815 1.00 94.88 200 LEU A CA 1
ATOM 1699 C C . LEU A 1 200 ? -7.661 3.051 14.400 1.00 94.88 200 LEU A C 1
ATOM 1701 O O . LEU A 1 200 ? -8.125 1.924 14.248 1.00 94.88 200 LEU A O 1
ATOM 1705 N N . THR A 1 201 ? -7.328 3.820 13.362 1.00 92.06 201 THR A N 1
ATOM 1706 C CA . THR A 1 201 ? -7.430 3.382 11.961 1.00 92.06 201 THR A CA 1
ATOM 1707 C C . THR A 1 201 ? -6.556 2.159 11.681 1.00 92.06 201 THR A C 1
ATOM 1709 O O . THR A 1 201 ? -7.019 1.189 11.083 1.00 92.06 201 THR A O 1
ATOM 1712 N N . LYS A 1 202 ? -5.306 2.148 12.159 1.00 91.56 202 LYS A N 1
ATOM 1713 C CA . LYS A 1 202 ? -4.414 0.989 11.985 1.00 91.56 202 LYS A CA 1
ATOM 1714 C C . LYS A 1 202 ? -4.927 -0.256 12.692 1.00 91.56 202 LYS A C 1
ATOM 1716 O O . LYS A 1 202 ? -4.838 -1.346 12.135 1.00 91.56 202 LYS A O 1
ATOM 1721 N N . ILE A 1 203 ? -5.461 -0.097 13.902 1.00 93.62 203 ILE A N 1
ATOM 1722 C CA . ILE A 1 203 ? -6.075 -1.200 14.645 1.00 93.62 203 ILE A CA 1
ATOM 1723 C C . ILE A 1 203 ? -7.275 -1.752 13.873 1.00 93.62 203 ILE A C 1
ATOM 1725 O O . ILE A 1 203 ? -7.355 -2.966 13.715 1.00 93.62 203 ILE A O 1
ATOM 1729 N N . ALA A 1 204 ? -8.146 -0.897 13.327 1.00 92.50 204 ALA A N 1
ATOM 1730 C CA . ALA A 1 204 ? -9.272 -1.339 12.501 1.00 92.50 204 ALA A CA 1
ATOM 1731 C C . ALA A 1 204 ? -8.796 -2.182 11.307 1.00 92.50 204 ALA A C 1
ATOM 1733 O O . ALA A 1 204 ? -9.238 -3.314 11.137 1.00 92.50 204 ALA A O 1
ATOM 1734 N N . GLN A 1 205 ? -7.800 -1.695 10.560 1.00 89.56 205 GLN A N 1
ATOM 1735 C CA . GLN A 1 205 ? -7.209 -2.439 9.443 1.00 89.56 205 GLN A CA 1
ATOM 1736 C C . GLN A 1 205 ? -6.637 -3.796 9.881 1.00 89.56 205 GLN A C 1
ATOM 1738 O O . GLN A 1 205 ? -6.858 -4.810 9.219 1.00 89.56 205 GLN A O 1
ATOM 1743 N N . ILE A 1 206 ? -5.908 -3.841 11.002 1.00 90.44 206 ILE A N 1
ATOM 1744 C CA . ILE A 1 206 ? -5.371 -5.094 11.550 1.00 90.44 206 ILE A CA 1
ATOM 1745 C C . ILE A 1 206 ? -6.502 -6.069 11.889 1.00 90.44 206 ILE A C 1
ATOM 1747 O O . ILE A 1 206 ? -6.399 -7.243 11.539 1.00 90.44 206 ILE A O 1
ATOM 1751 N N . ILE A 1 207 ? -7.565 -5.600 12.547 1.00 90.19 207 ILE A N 1
ATOM 1752 C CA . ILE A 1 207 ? -8.732 -6.416 12.910 1.00 90.19 207 ILE A CA 1
ATOM 1753 C C . ILE A 1 207 ? -9.366 -7.023 11.658 1.00 90.19 207 ILE A C 1
ATOM 1755 O O . ILE A 1 207 ? -9.616 -8.228 11.631 1.00 90.19 207 ILE A O 1
ATOM 1759 N N . ASP A 1 208 ? -9.528 -6.238 10.595 1.00 86.62 208 ASP A N 1
ATOM 1760 C CA . ASP A 1 208 ? -10.124 -6.705 9.337 1.00 86.62 208 ASP A CA 1
ATOM 1761 C C . ASP A 1 208 ? -9.284 -7.816 8.662 1.00 86.62 208 ASP A C 1
ATOM 1763 O O . ASP A 1 208 ? -9.808 -8.642 7.909 1.00 86.62 208 ASP A O 1
ATOM 1767 N N . LYS A 1 209 ? -7.983 -7.899 8.984 1.00 84.56 209 LYS A N 1
ATOM 1768 C CA . LYS A 1 209 ? -7.033 -8.923 8.508 1.00 84.56 209 LYS A CA 1
ATOM 1769 C C . LYS A 1 209 ? -6.645 -9.982 9.544 1.00 84.56 209 LYS A C 1
ATOM 1771 O O . LYS A 1 209 ? -5.882 -10.894 9.206 1.00 84.56 209 LYS A O 1
ATOM 1776 N N . ILE A 1 210 ? -7.157 -9.909 10.775 1.00 83.00 210 ILE A N 1
ATOM 1777 C CA . ILE A 1 210 ? -6.622 -10.691 11.899 1.00 83.00 210 ILE A CA 1
ATOM 1778 C C . ILE A 1 210 ? -6.785 -12.202 11.703 1.00 83.00 210 ILE A C 1
ATOM 1780 O O . ILE A 1 210 ? -5.890 -12.951 12.081 1.00 83.00 210 ILE A O 1
ATOM 1784 N N . GLY A 1 211 ? -7.872 -12.646 11.059 1.00 81.38 211 GLY A N 1
ATOM 1785 C CA . GLY A 1 211 ? -8.113 -14.067 10.775 1.00 81.38 211 GLY A CA 1
ATOM 1786 C C . GLY A 1 211 ? -7.041 -14.662 9.859 1.00 81.38 211 GLY A C 1
ATOM 1787 O O . GLY A 1 211 ? -6.397 -15.642 10.213 1.00 81.38 211 GLY A O 1
ATOM 1788 N N . TYR A 1 212 ? -6.740 -13.990 8.741 1.00 80.94 212 TYR A N 1
ATOM 1789 C CA . TYR A 1 212 ? -5.662 -14.414 7.839 1.00 80.94 212 TYR A CA 1
ATOM 1790 C C . TYR A 1 212 ? -4.300 -14.432 8.546 1.00 80.94 212 TYR A C 1
ATOM 1792 O O . TYR A 1 212 ? -3.491 -15.338 8.348 1.00 80.94 212 TYR A O 1
ATOM 1800 N N . PHE A 1 213 ? -4.037 -13.426 9.381 1.00 82.38 213 PHE A N 1
ATOM 1801 C CA . PHE A 1 213 ? -2.820 -13.374 10.185 1.00 82.38 213 PHE A CA 1
ATOM 1802 C C . PHE A 1 213 ? -2.726 -14.554 11.172 1.00 82.38 213 PHE A C 1
ATOM 1804 O O . PHE A 1 213 ? -1.661 -15.163 11.289 1.00 82.38 213 PHE A O 1
ATOM 1811 N N . GLN A 1 214 ? -3.829 -14.914 11.834 1.00 84.31 214 GLN A N 1
ATOM 1812 C CA . GLN A 1 214 ? -3.912 -16.059 12.748 1.00 84.31 214 GLN A CA 1
ATOM 1813 C C . GLN A 1 214 ? -3.648 -17.386 12.029 1.00 84.31 214 GLN A C 1
ATOM 1815 O O . GLN A 1 214 ? -2.828 -18.178 12.501 1.00 84.31 214 GLN A O 1
ATOM 1820 N N . ASP A 1 215 ? -4.260 -17.589 10.862 1.00 85.19 215 ASP A N 1
ATOM 1821 C CA . ASP A 1 215 ? -4.089 -18.805 10.058 1.00 85.19 215 ASP A CA 1
ATOM 1822 C C . ASP A 1 215 ? -2.634 -18.996 9.592 1.00 85.19 215 ASP A C 1
ATOM 1824 O O . ASP A 1 215 ? -2.144 -20.120 9.480 1.00 85.19 215 ASP A O 1
ATOM 1828 N N . ASN A 1 216 ? -1.904 -17.892 9.398 1.00 83.25 216 ASN A N 1
ATOM 1829 C CA . ASN A 1 216 ? -0.526 -17.881 8.898 1.00 83.25 216 ASN A CA 1
ATOM 1830 C C . ASN A 1 216 ? 0.514 -17.503 9.974 1.00 83.25 216 ASN A C 1
ATOM 1832 O O . ASN A 1 216 ? 1.644 -17.116 9.664 1.00 83.25 216 ASN A O 1
ATOM 1836 N N . ILE A 1 217 ? 0.177 -17.629 11.264 1.00 84.88 217 ILE A N 1
ATOM 1837 C CA . ILE A 1 217 ? 0.992 -17.110 12.379 1.00 84.88 217 ILE A CA 1
ATOM 1838 C C . ILE A 1 217 ? 2.434 -17.642 12.420 1.00 84.88 217 ILE A C 1
ATOM 1840 O O . ILE A 1 217 ? 3.338 -16.957 12.899 1.00 84.88 217 ILE A O 1
ATOM 1844 N N . LYS A 1 218 ? 2.684 -18.863 11.929 1.00 84.75 218 LYS A N 1
ATOM 1845 C CA . LYS A 1 218 ? 4.038 -19.447 11.889 1.00 84.75 218 LYS A CA 1
ATOM 1846 C C . LYS A 1 218 ? 4.974 -18.630 11.000 1.00 84.75 218 LYS A C 1
ATOM 1848 O O . LYS A 1 218 ? 6.110 -18.366 11.401 1.00 84.75 218 LYS A O 1
ATOM 1853 N N . ASP A 1 219 ? 4.479 -18.197 9.846 1.00 81.56 219 ASP A N 1
ATOM 1854 C CA . ASP A 1 219 ? 5.245 -17.390 8.902 1.00 81.56 219 ASP A CA 1
ATOM 1855 C C . ASP A 1 219 ? 5.461 -15.988 9.463 1.00 81.56 219 ASP A C 1
ATOM 1857 O O . ASP A 1 219 ? 6.598 -15.518 9.504 1.00 81.56 219 ASP A O 1
ATOM 1861 N N . TYR A 1 220 ? 4.415 -15.384 10.036 1.00 83.00 220 TYR A N 1
ATOM 1862 C CA . TYR A 1 220 ? 4.516 -14.084 10.701 1.00 83.00 220 TYR A CA 1
ATOM 1863 C C . TYR A 1 220 ? 5.478 -14.088 11.897 1.00 83.00 220 TYR A C 1
ATOM 1865 O O . TYR A 1 220 ? 6.211 -13.124 12.075 1.00 83.00 220 TYR A O 1
ATOM 1873 N N . LYS A 1 221 ? 5.549 -15.160 12.699 1.00 85.75 221 LYS A N 1
ATOM 1874 C CA . LYS A 1 221 ? 6.517 -15.271 13.811 1.00 85.75 221 LYS A CA 1
ATOM 1875 C C . LYS A 1 221 ? 7.956 -15.383 13.327 1.00 85.75 221 LYS A C 1
ATOM 1877 O O . LYS A 1 221 ? 8.843 -14.732 13.879 1.00 85.75 221 LYS A O 1
ATOM 1882 N N . LYS A 1 222 ? 8.200 -16.216 12.310 1.00 82.44 222 LYS A N 1
ATOM 1883 C CA . LYS A 1 222 ? 9.524 -16.330 11.680 1.00 82.44 222 LYS A CA 1
ATOM 1884 C C . LYS A 1 222 ? 9.972 -14.972 11.151 1.00 82.44 222 LYS A C 1
ATOM 1886 O O . LYS A 1 222 ? 11.117 -14.578 11.328 1.00 82.44 222 LYS A O 1
ATOM 1891 N N . TYR A 1 223 ? 9.037 -14.275 10.536 1.00 78.25 223 TYR A N 1
ATOM 1892 C CA . TYR A 1 223 ? 9.252 -12.989 9.926 1.00 78.25 223 TYR A CA 1
ATOM 1893 C C . TYR A 1 223 ? 9.458 -11.862 10.952 1.00 78.25 223 TYR A C 1
ATOM 1895 O O . TYR A 1 223 ? 10.439 -11.138 10.849 1.00 78.25 223 TYR A O 1
ATOM 1903 N N . ALA A 1 224 ? 8.650 -11.779 12.010 1.00 84.25 224 ALA A N 1
ATOM 1904 C CA . ALA A 1 224 ? 8.834 -10.813 13.096 1.00 84.25 224 ALA A CA 1
ATOM 1905 C C . ALA A 1 224 ? 10.229 -10.918 13.734 1.00 84.25 224 ALA A C 1
ATOM 1907 O O . ALA A 1 224 ? 10.866 -9.905 14.006 1.00 84.25 224 ALA A O 1
ATOM 1908 N N . LYS A 1 225 ? 10.753 -12.145 13.877 1.00 83.69 225 LYS A N 1
ATOM 1909 C CA . LYS A 1 225 ? 12.112 -12.396 14.376 1.00 83.69 225 LYS A CA 1
ATOM 1910 C C . LYS A 1 225 ? 13.209 -11.830 13.468 1.00 83.69 225 LYS A C 1
ATOM 1912 O O . LYS A 1 225 ? 14.221 -11.362 13.978 1.00 83.69 225 LYS A O 1
ATOM 1917 N N . ASP A 1 226 ? 13.031 -11.878 12.149 1.00 77.00 226 ASP A N 1
ATOM 1918 C CA . ASP A 1 226 ? 14.012 -11.340 11.195 1.00 77.00 226 ASP A CA 1
ATOM 1919 C C . ASP A 1 226 ? 14.102 -9.797 11.264 1.00 77.00 226 ASP A C 1
ATOM 1921 O O . ASP A 1 226 ? 15.113 -9.234 10.841 1.00 77.00 226 ASP A O 1
ATOM 1925 N N . TYR A 1 227 ? 13.080 -9.132 11.819 1.00 74.44 227 TYR A N 1
ATOM 1926 C CA . TYR A 1 227 ? 12.947 -7.669 11.904 1.00 74.44 227 TYR A CA 1
ATOM 1927 C C . TYR A 1 227 ? 12.904 -7.124 13.337 1.00 74.44 227 TYR A C 1
ATOM 1929 O O . TYR A 1 227 ? 12.660 -5.936 13.516 1.00 74.44 227 TYR A O 1
ATOM 1937 N N . ASP A 1 228 ? 13.147 -7.974 14.338 1.00 82.88 228 ASP A N 1
ATOM 1938 C CA . ASP A 1 228 ? 13.104 -7.619 15.765 1.00 82.88 228 ASP A CA 1
ATOM 1939 C C . ASP A 1 228 ? 11.766 -6.987 16.210 1.00 82.88 228 ASP A C 1
ATOM 1941 O O . ASP A 1 228 ? 11.715 -6.132 17.088 1.00 82.88 228 ASP A O 1
ATOM 1945 N N . ILE A 1 229 ? 10.660 -7.417 15.589 1.00 84.38 229 ILE A N 1
ATOM 1946 C CA . ILE A 1 229 ? 9.306 -6.954 15.916 1.00 84.38 229 ILE A CA 1
ATOM 1947 C C . ILE A 1 229 ? 8.716 -7.850 17.007 1.00 84.38 229 ILE A C 1
ATOM 1949 O O . ILE A 1 229 ? 8.703 -9.081 16.898 1.00 84.38 229 ILE A O 1
ATOM 1953 N N . THR A 1 230 ? 8.179 -7.227 18.053 1.00 86.06 230 THR A N 1
ATOM 1954 C CA . THR A 1 230 ? 7.533 -7.910 19.178 1.00 86.06 230 THR A CA 1
ATOM 1955 C C . THR A 1 230 ? 6.021 -8.032 18.984 1.00 86.06 230 THR A C 1
ATOM 1957 O O . THR A 1 230 ? 5.379 -7.166 18.402 1.00 86.06 230 THR A O 1
ATOM 1960 N N . PHE A 1 231 ? 5.425 -9.092 19.540 1.00 89.12 231 PHE A N 1
ATOM 1961 C CA . PHE A 1 231 ? 3.962 -9.218 19.693 1.00 89.12 231 PHE A CA 1
ATOM 1962 C C . PHE A 1 231 ? 3.453 -8.576 21.003 1.00 89.12 231 PHE A C 1
ATOM 1964 O O . PHE A 1 231 ? 2.283 -8.707 21.363 1.00 89.12 231 PHE A O 1
ATOM 1971 N N . GLU A 1 232 ? 4.342 -7.887 21.722 1.00 91.81 232 GLU A N 1
ATOM 1972 C CA . GLU A 1 232 ? 4.010 -7.005 22.840 1.00 91.81 232 GLU A CA 1
ATOM 1973 C C . GLU A 1 232 ? 3.878 -5.568 22.321 1.00 91.81 232 GLU A C 1
ATOM 1975 O O . GLU A 1 232 ? 4.780 -5.073 21.641 1.00 91.81 232 GLU A O 1
ATOM 1980 N N . ILE A 1 233 ? 2.755 -4.917 22.623 1.00 92.06 233 ILE A N 1
ATOM 1981 C CA . ILE A 1 233 ? 2.402 -3.567 22.174 1.00 92.06 233 ILE A CA 1
ATOM 1982 C C . ILE A 1 233 ? 2.147 -2.712 23.415 1.00 92.06 233 ILE A C 1
ATOM 1984 O O . ILE A 1 233 ? 1.048 -2.706 23.966 1.00 92.06 233 ILE A O 1
ATOM 1988 N N . ASN A 1 234 ? 3.170 -1.971 23.826 1.00 93.00 234 ASN A N 1
ATOM 1989 C CA . ASN A 1 234 ? 3.151 -1.087 24.997 1.00 93.00 234 ASN A CA 1
ATOM 1990 C C . ASN A 1 234 ? 3.252 0.394 24.581 1.00 93.00 234 ASN A C 1
ATOM 1992 O O . ASN A 1 234 ? 3.225 1.296 25.412 1.00 93.00 234 ASN A O 1
ATOM 1996 N N . THR A 1 235 ? 3.425 0.666 23.284 1.00 93.19 235 THR A N 1
ATOM 1997 C CA . THR A 1 235 ? 3.604 2.012 22.732 1.00 93.19 235 THR A CA 1
ATOM 1998 C C . THR A 1 235 ? 2.822 2.188 21.435 1.00 93.19 235 THR A C 1
ATOM 2000 O O . THR A 1 235 ? 2.531 1.232 20.713 1.00 93.19 235 THR A O 1
ATOM 2003 N N . LYS A 1 236 ? 2.513 3.445 21.091 1.00 92.75 236 LYS A N 1
ATOM 2004 C CA . LYS A 1 236 ? 1.839 3.778 19.824 1.00 92.75 236 LYS A CA 1
ATOM 2005 C C . LYS A 1 236 ? 2.686 3.418 18.600 1.00 92.75 236 LYS A C 1
ATOM 2007 O O . LYS A 1 236 ? 2.127 3.163 17.536 1.00 92.75 236 LYS A O 1
ATOM 2012 N N . ASP A 1 237 ? 4.010 3.396 18.743 1.00 90.31 237 ASP A N 1
ATOM 2013 C CA . ASP A 1 237 ? 4.921 3.033 17.658 1.00 90.31 237 ASP A CA 1
ATOM 2014 C C . ASP A 1 237 ? 4.908 1.533 17.378 1.00 90.31 237 ASP A C 1
ATOM 2016 O O . ASP A 1 237 ? 4.870 1.139 16.215 1.00 90.31 237 ASP A O 1
ATOM 2020 N N . GLN A 1 238 ? 4.758 0.696 18.404 1.00 91.88 238 GLN A N 1
ATOM 2021 C CA . GLN A 1 238 ? 4.591 -0.747 18.215 1.00 91.88 238 GLN A CA 1
ATOM 2022 C C . GLN A 1 238 ? 3.281 -1.109 17.494 1.00 91.88 238 GLN A C 1
ATOM 2024 O O . GLN A 1 238 ? 3.236 -2.104 16.777 1.00 91.88 238 GLN A O 1
ATOM 2029 N N . ILE A 1 239 ? 2.229 -0.277 17.574 1.00 91.81 239 ILE A N 1
ATOM 2030 C CA . ILE A 1 239 ? 1.045 -0.425 16.700 1.00 91.81 239 ILE A CA 1
ATOM 2031 C C . ILE A 1 239 ? 1.444 -0.220 15.232 1.00 91.81 239 ILE A C 1
ATOM 2033 O O . ILE A 1 239 ? 0.966 -0.932 14.350 1.00 91.81 239 ILE A O 1
ATOM 2037 N N . ASN A 1 240 ? 2.324 0.749 14.950 1.00 88.44 240 ASN A N 1
ATOM 2038 C CA . ASN A 1 240 ? 2.798 1.010 13.592 1.00 88.44 240 ASN A CA 1
ATOM 2039 C C . ASN A 1 240 ? 3.643 -0.151 13.059 1.00 88.44 240 ASN A C 1
ATOM 2041 O O . ASN A 1 240 ? 3.465 -0.529 11.904 1.00 88.44 240 ASN A O 1
ATOM 2045 N N . GLU A 1 241 ? 4.531 -0.697 13.886 1.00 88.88 241 GLU A N 1
ATOM 2046 C CA . GLU A 1 241 ? 5.383 -1.841 13.545 1.00 88.88 241 GLU A CA 1
ATOM 2047 C C . GLU A 1 241 ? 4.561 -3.109 13.335 1.00 88.88 241 GLU A C 1
ATOM 2049 O O . GLU A 1 241 ? 4.754 -3.806 12.341 1.00 88.88 241 GLU A O 1
ATOM 2054 N N . PHE A 1 242 ? 3.596 -3.381 14.216 1.00 89.31 242 PHE A N 1
ATOM 2055 C CA . PHE A 1 242 ? 2.719 -4.538 14.077 1.00 89.31 242 PHE A CA 1
ATOM 2056 C C . PHE A 1 242 ? 1.814 -4.423 12.847 1.00 89.31 242 PHE A C 1
ATOM 2058 O O . PHE A 1 242 ? 1.655 -5.380 12.093 1.00 89.31 242 PHE A O 1
ATOM 2065 N N . HIS A 1 243 ? 1.274 -3.234 12.578 1.00 89.31 243 HIS A N 1
ATOM 2066 C CA . HIS A 1 243 ? 0.560 -2.962 11.331 1.00 89.31 243 HIS A CA 1
ATOM 2067 C C . HIS A 1 243 ? 1.449 -3.240 10.112 1.00 89.31 243 HIS A C 1
ATOM 2069 O O . HIS A 1 243 ? 1.051 -3.965 9.200 1.00 89.31 243 HIS A O 1
ATOM 2075 N N . ALA A 1 244 ? 2.691 -2.755 10.130 1.00 84.56 244 ALA A N 1
ATOM 2076 C CA . ALA A 1 244 ? 3.637 -3.011 9.056 1.00 84.56 244 ALA A CA 1
ATOM 2077 C C . ALA A 1 244 ? 3.970 -4.509 8.911 1.00 84.56 244 ALA A C 1
ATOM 2079 O O . ALA A 1 244 ? 4.032 -5.022 7.796 1.00 84.56 244 ALA A O 1
ATOM 2080 N N . LEU A 1 245 ? 4.105 -5.242 10.019 1.00 85.19 245 LEU A N 1
ATOM 2081 C CA . LEU A 1 245 ? 4.275 -6.695 10.018 1.00 85.19 245 LEU A CA 1
ATOM 2082 C C . LEU A 1 245 ? 3.120 -7.383 9.275 1.00 85.19 245 LEU A C 1
ATOM 2084 O O . LEU A 1 245 ? 3.374 -8.224 8.417 1.00 85.19 245 LEU A O 1
ATOM 2088 N N . VAL A 1 246 ? 1.871 -7.005 9.569 1.00 85.44 246 VAL A N 1
ATOM 2089 C CA . VAL A 1 246 ? 0.664 -7.599 8.966 1.00 85.44 246 VAL A CA 1
ATOM 2090 C C . VAL A 1 246 ? 0.556 -7.289 7.466 1.00 85.44 246 VAL A C 1
ATOM 2092 O O . VAL A 1 246 ? 0.116 -8.151 6.698 1.00 85.44 246 VAL A O 1
ATOM 2095 N N . PHE A 1 247 ? 0.966 -6.089 7.036 1.00 82.00 247 PHE A N 1
ATOM 2096 C CA . PHE A 1 247 ? 0.632 -5.540 5.714 1.00 82.00 247 PHE A CA 1
ATOM 2097 C C . PHE A 1 247 ? 1.804 -5.282 4.750 1.00 82.00 247 PHE A C 1
ATOM 2099 O O . PHE A 1 247 ? 1.561 -4.990 3.572 1.00 82.00 247 PHE A O 1
ATOM 2106 N N . GLU A 1 248 ? 3.059 -5.325 5.199 1.00 67.62 248 GLU A N 1
ATOM 2107 C CA . GLU A 1 248 ? 4.204 -4.891 4.382 1.00 67.62 248 GLU A CA 1
ATOM 2108 C C . GLU A 1 248 ? 5.103 -6.007 3.864 1.00 67.62 248 GLU A C 1
ATOM 2110 O O . GLU A 1 248 ? 5.884 -5.708 2.968 1.00 67.62 248 GLU A O 1
ATOM 2115 N N . ASN A 1 249 ? 4.964 -7.266 4.313 1.00 59.97 249 ASN A N 1
ATOM 2116 C CA . ASN A 1 249 ? 5.741 -8.416 3.810 1.00 59.97 249 ASN A CA 1
ATOM 2117 C C . ASN A 1 249 ? 7.195 -8.025 3.428 1.00 59.97 249 ASN A C 1
ATOM 2119 O O . ASN A 1 249 ? 7.624 -8.204 2.289 1.00 59.97 249 ASN A O 1
ATOM 2123 N N . PHE A 1 250 ? 7.933 -7.387 4.337 1.00 52.69 250 PHE A N 1
ATOM 2124 C CA . PHE A 1 250 ? 9.356 -7.105 4.231 1.00 52.69 250 PHE A CA 1
ATOM 2125 C C . PHE A 1 250 ? 10.080 -8.424 3.849 1.00 52.69 250 PHE A C 1
ATOM 2127 O O . PHE A 1 250 ? 9.869 -9.464 4.461 1.00 52.69 250 PHE A O 1
ATOM 2134 N N . TYR A 1 251 ? 10.916 -8.457 2.809 1.00 39.62 251 TYR A N 1
ATOM 2135 C CA . TYR A 1 251 ? 11.974 -9.475 2.747 1.00 39.62 251 TYR A CA 1
ATOM 2136 C C . TYR A 1 251 ? 13.314 -8.767 2.842 1.00 39.62 251 TYR A C 1
ATOM 2138 O O . TYR A 1 251 ? 13.459 -7.595 2.495 1.00 39.62 251 TYR A O 1
ATOM 2146 N N . LYS A 1 252 ? 14.259 -9.513 3.411 1.00 37.84 252 LYS A N 1
ATOM 2147 C CA . LYS A 1 252 ? 15.593 -9.115 3.849 1.00 37.84 252 LYS A CA 1
ATOM 2148 C C . LYS A 1 252 ? 16.237 -8.040 2.973 1.00 37.84 252 LYS A C 1
ATOM 2150 O O . LYS A 1 252 ? 16.675 -8.322 1.861 1.00 37.84 252 LYS A O 1
ATOM 2155 N N . THR A 1 253 ? 16.511 -6.887 3.573 1.00 30.89 253 THR A N 1
ATOM 2156 C CA . THR A 1 253 ? 17.780 -6.209 3.303 1.00 30.89 253 THR A CA 1
ATOM 2157 C C . THR A 1 253 ? 18.798 -6.869 4.232 1.00 30.89 253 THR A C 1
ATOM 2159 O O . THR A 1 253 ? 18.612 -6.807 5.448 1.00 30.89 253 THR A O 1
ATOM 2162 N N . PRO A 1 254 ? 19.839 -7.565 3.743 1.00 29.73 254 PRO A N 1
ATOM 2163 C CA . PRO A 1 254 ? 20.818 -8.162 4.638 1.00 29.73 254 PRO A CA 1
ATOM 2164 C C . PRO A 1 254 ? 21.497 -7.055 5.452 1.00 29.73 254 PRO A C 1
ATOM 2166 O O . PRO A 1 254 ? 22.272 -6.261 4.914 1.00 29.73 254 PRO A O 1
ATOM 2169 N N . HIS A 1 255 ? 21.246 -7.018 6.763 1.00 29.44 255 HIS A N 1
ATOM 2170 C CA . HIS A 1 255 ? 22.160 -6.358 7.685 1.00 29.44 255 HIS A CA 1
ATOM 2171 C C . HIS A 1 255 ? 23.511 -7.059 7.536 1.00 29.44 255 HIS A C 1
ATOM 2173 O O . HIS A 1 255 ? 23.662 -8.236 7.868 1.00 29.44 255 HIS A O 1
ATOM 2179 N N . LYS A 1 256 ? 24.503 -6.346 6.995 1.00 33.75 256 LYS A N 1
ATOM 2180 C CA . LYS A 1 256 ? 25.900 -6.778 7.028 1.00 33.75 256 LYS A CA 1
ATOM 2181 C C . LYS A 1 256 ? 26.314 -6.970 8.489 1.00 33.75 256 LYS A C 1
ATOM 2183 O O . LYS A 1 256 ? 26.733 -6.023 9.143 1.00 33.75 256 LYS A O 1
ATOM 2188 N N . SER A 1 257 ? 26.280 -8.204 8.970 1.00 28.73 257 SER A N 1
ATOM 2189 C CA . SER A 1 257 ? 27.093 -8.658 10.095 1.00 28.73 257 SER A CA 1
ATOM 2190 C C . SER A 1 257 ? 28.095 -9.702 9.598 1.00 28.73 257 SER A C 1
ATOM 2192 O O . SER A 1 257 ? 28.146 -10.838 10.054 1.00 28.73 257 SER A O 1
ATOM 2194 N N . CYS A 1 258 ? 28.972 -9.296 8.673 1.00 26.31 258 CYS A N 1
ATOM 2195 C CA . CYS A 1 258 ? 30.249 -9.988 8.511 1.00 26.31 258 CYS A CA 1
ATOM 2196 C C . CYS A 1 258 ? 31.113 -9.699 9.747 1.00 26.31 258 CYS A C 1
ATOM 2198 O O . CYS A 1 258 ? 32.026 -8.875 9.705 1.00 26.31 258 CYS A O 1
ATOM 2200 N N . LYS A 1 259 ? 30.849 -10.402 10.855 1.00 27.00 259 LYS A N 1
ATOM 2201 C CA . LYS A 1 259 ? 31.913 -10.718 11.805 1.00 27.00 259 LYS A CA 1
ATOM 2202 C C . LYS A 1 259 ? 32.852 -11.674 11.076 1.00 27.00 259 LYS A C 1
ATOM 2204 O O . LYS A 1 259 ? 32.575 -12.864 10.962 1.00 27.00 259 LYS A O 1
ATOM 2209 N N . LYS A 1 260 ? 33.950 -11.132 10.543 1.00 29.36 260 LYS A N 1
ATOM 2210 C CA . LYS A 1 260 ? 35.126 -11.927 10.187 1.00 29.36 260 LYS A CA 1
ATOM 2211 C C . LYS A 1 260 ? 35.596 -12.634 11.458 1.00 29.36 260 LYS A C 1
ATOM 2213 O O . LYS A 1 260 ? 36.261 -12.023 12.282 1.00 29.36 260 LYS A O 1
ATOM 2218 N N . ASN A 1 261 ? 35.260 -13.908 11.591 1.00 26.27 261 ASN A N 1
ATOM 2219 C CA . ASN A 1 261 ? 36.051 -14.849 12.366 1.00 26.27 261 ASN A CA 1
ATOM 2220 C C . ASN A 1 261 ? 36.597 -15.868 11.373 1.00 26.27 261 ASN A C 1
ATOM 2222 O O . ASN A 1 261 ? 35.930 -16.841 11.041 1.00 26.27 261 ASN A O 1
ATOM 2226 N N . VAL A 1 262 ? 37.806 -15.603 10.886 1.00 28.38 262 VAL A N 1
ATOM 2227 C CA . VAL A 1 262 ? 38.657 -16.632 10.292 1.00 28.38 262 VAL A CA 1
ATOM 2228 C C . VAL A 1 262 ? 39.826 -16.821 11.258 1.0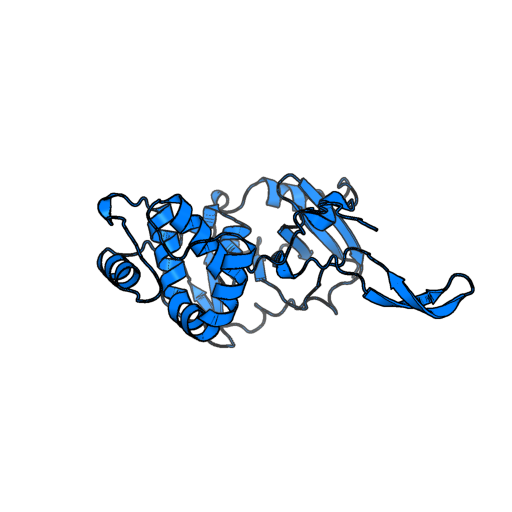0 28.38 262 VAL A C 1
ATOM 2230 O O . VAL A 1 262 ? 40.774 -16.044 11.270 1.00 28.38 262 VAL A O 1
ATOM 2233 N N . LYS A 1 263 ? 39.668 -17.800 12.151 1.00 28.73 263 LYS A N 1
ATOM 2234 C CA . LYS A 1 263 ? 40.725 -18.744 12.548 1.00 28.73 263 LYS A CA 1
ATOM 2235 C C . LYS A 1 263 ? 40.371 -19.999 11.727 1.00 28.73 263 LYS A C 1
ATOM 2237 O O . LYS A 1 263 ? 39.197 -20.364 11.734 1.00 28.73 263 LYS A O 1
ATOM 2242 N N . PHE A 1 264 ? 41.228 -20.603 10.919 1.00 33.81 264 PHE A N 1
ATOM 2243 C CA . PHE A 1 264 ? 42.618 -21.001 11.113 1.00 33.81 264 PHE A CA 1
ATOM 2244 C C . PHE A 1 264 ? 43.382 -20.932 9.789 1.00 33.81 264 PHE A C 1
ATOM 2246 O O . PHE A 1 264 ? 42.727 -21.134 8.740 1.00 33.81 264 PHE A O 1
#

Sequence (264 aa):
MKISLFGKTKNNFVKILDENISEFWNQNIIEKAKEIDFTQNLNYKLEEDEVFVIEYKDDDIDNNFIKTTTNTTSRDTITEKDFKNLEVIFYEIDEVIYFQRIFPSFLITSTWLTFDTLDKGQKGVKIDQKTRLKFENRTDIILDKKNNKIYFMVFNNLEKIFPNFSKYYREASEDEFNKFKANNLLKVDLEFKDLGKRQLTKIAQIIDKIGYFQDNIKDYKKYAKDYDITFEINTKDQINEFHALVFENFYKTPHKSCKKNVKF

pLDDT: mean 82.74, std 15.05, range [26.27, 96.25]

Foldseek 3Di:
DWWWKWFDFPPDIATEDTGPCPVFADPCLPVQADEDACLVQQLDADDPRHKYKDQDDPVQDPVVVVVCLVPPPPGHHDDPVNVLRTQKMWTDDDQKIFIDGFFLVQWDQDWDWDFDQDPVRDTDTDIDRDIGGDRHHYTAWMQRRVRSMIIGNQVVSVCSNGVSCLVSHDFADQVLVVVVCPDPQAPEQDHPVVDDRVLRRLSVSCSSCVVVCVVVVVVLVVVCVVVVQDSYHNDSVSSVVVSCSRPRPNDDPDPPPPPDDDDD

Radius of gyration: 21.24 Å; Cα contacts (8 Å, |Δi|>4): 371; chains: 1; bounding box: 63×39×56 Å

Solvent-accessible surface area (backbone atoms only — not comparable to full-atom values): 15597 Å² total; per-residue (Å²): 115,82,37,60,36,31,34,32,37,97,86,51,67,29,37,68,51,77,42,67,52,72,91,57,38,50,76,67,71,64,86,76,34,48,80,38,58,38,80,84,40,81,86,66,77,76,56,99,57,41,31,33,33,43,82,58,54,77,86,42,50,60,65,68,59,60,57,44,72,77,52,71,89,81,51,53,71,60,46,75,69,50,65,77,45,44,46,30,38,35,38,68,58,91,60,35,35,43,29,33,74,46,45,44,56,35,52,42,66,60,78,40,83,41,80,43,74,42,102,82,73,45,80,45,75,44,80,45,64,62,77,44,70,70,83,62,67,50,59,45,34,37,41,34,65,84,77,36,34,37,36,34,81,45,67,70,58,48,30,71,78,32,61,58,49,53,78,66,54,63,62,42,50,68,71,54,47,50,53,57,47,67,32,92,79,42,47,54,63,72,58,75,89,80,54,50,69,73,56,26,30,47,50,34,56,44,60,81,44,40,65,64,48,62,79,42,39,72,60,53,51,58,50,28,61,77,68,76,55,64,59,60,31,70,48,78,63,43,53,53,52,47,43,42,63,78,73,41,57,76,41,80,75,79,77,87,73,81,74,85,78,85,83,130

Organism: NCBI:txid91352

Secondary structure (DSSP, 8-state):
--EEEEEE-SS-EEEEEEE--TTTS--TTSTTPEEEEGGG-TT----TTEEEEEE--GGGS-HHHHHHHH--TTPPBPPHHHHHT--EEEEEETTEEEEEE--GGGEE-S-EEEEEE-TTS-EEEEEE---EE---S--SEEEETTTTEEEES-HHHHHHH-GGGGGGSPPPPHHHHHHHHT-TT-EE---GGG--HHHHHHHHHHHHHHHHHHHTHHHHHHHHHHTT--SEE-SHHHHHHHHHHHHH----------------

Mean predicted aligned error: 8.8 Å

Nearest PDB structures (foldseek):
  3gw6-assembly1_F  TM=1.371E-01  e=7.882E+00  Escherichia phage K1F